Protein AF-A0A1B8CRD3-F1 (afdb_monomer_lite)

Radius of gyration: 33.88 Å; chains: 1; bounding box: 83×102×109 Å

Sequence (322 aa):
MVYKIKKRRRRSSSPESIDPKRRVPPRKRSRLGYNSRKRRSPSPDLTDSPHPRSEHSPAPPSNRSEIAQVSPVIKGEPDSPILEAFPELKIRSPVKSQLSLDSINPFESPDPDSPMPQSESSIKLDSDADLTPFHTPEVLCIGHSTLPFRGLVQLLKLMDVSHIVDVRSRPVSTVSPQFNFAKLTSSRHLMTSNIQYLWLGKSLGGRRENMDGVLRHTEMLVPDLKNYAAYMTTPAFKAGLAELKKLATEQAKKGKRIVLMCEEAVHWRCHRRMIADRLVADKYIVKHMGLRAKECVEHVMWNIARLALDNEVVYDVARLVN

Structure (mmCIF, N/CA/C/O backbone):
data_AF-A0A1B8CRD3-F1
#
_entry.id   AF-A0A1B8CRD3-F1
#
loop_
_atom_site.group_PDB
_atom_site.id
_atom_site.type_symbol
_atom_site.label_atom_id
_atom_site.label_alt_id
_atom_site.label_comp_id
_atom_site.label_asym_id
_atom_site.label_entity_id
_atom_site.label_seq_id
_atom_site.pdbx_PDB_ins_code
_atom_site.Cartn_x
_atom_site.Cartn_y
_atom_site.Cartn_z
_atom_site.occupancy
_atom_site.B_iso_or_equiv
_atom_site.auth_seq_id
_atom_site.auth_comp_id
_atom_site.auth_asym_id
_atom_site.auth_atom_id
_atom_site.pdbx_PDB_model_num
ATOM 1 N N . MET A 1 1 ? 47.787 37.672 49.379 1.00 41.00 1 MET A N 1
ATOM 2 C CA . MET A 1 1 ? 48.735 37.152 48.370 1.00 41.00 1 MET A CA 1
ATOM 3 C C . MET A 1 1 ? 47.922 36.760 47.142 1.00 41.00 1 MET A C 1
ATOM 5 O O . MET A 1 1 ? 47.187 35.787 47.182 1.00 41.00 1 MET A O 1
ATOM 9 N N . VAL A 1 2 ? 47.927 37.616 46.120 1.00 40.00 2 VAL A N 1
ATOM 10 C CA . VAL A 1 2 ? 47.149 37.492 44.877 1.00 40.00 2 VAL A CA 1
ATOM 11 C C . VAL A 1 2 ? 48.152 37.245 43.762 1.00 40.00 2 VAL A C 1
ATOM 13 O O . VAL A 1 2 ? 49.035 38.079 43.596 1.00 40.00 2 VAL A O 1
ATOM 16 N N . TYR A 1 3 ? 48.007 36.179 42.973 1.00 33.97 3 TYR A N 1
ATOM 17 C CA . TYR A 1 3 ? 48.668 36.100 41.670 1.00 33.97 3 TYR A CA 1
ATOM 18 C C . TYR A 1 3 ? 47.760 35.486 40.602 1.00 33.97 3 TYR A C 1
ATOM 20 O O . TYR A 1 3 ? 47.321 34.344 40.676 1.00 33.97 3 TYR A O 1
ATOM 28 N N . LYS A 1 4 ? 47.492 36.326 39.597 1.00 39.12 4 LYS A N 1
ATOM 29 C CA . LYS A 1 4 ? 46.886 36.027 38.299 1.00 39.12 4 LYS A CA 1
ATOM 30 C C . LYS A 1 4 ? 47.813 35.139 37.470 1.00 39.12 4 LYS A C 1
ATOM 32 O O . LYS A 1 4 ? 49.001 35.438 37.379 1.00 39.12 4 LYS A O 1
ATOM 37 N N . ILE A 1 5 ? 47.233 34.231 36.686 1.00 42.62 5 ILE A N 1
ATOM 38 C CA . ILE A 1 5 ? 47.794 33.843 35.385 1.00 42.62 5 ILE A CA 1
ATOM 39 C C . ILE A 1 5 ? 46.862 34.352 34.285 1.00 42.62 5 ILE A C 1
ATOM 41 O O . ILE A 1 5 ? 45.639 34.321 34.381 1.00 42.62 5 ILE A O 1
ATOM 45 N N . LYS A 1 6 ? 47.497 34.936 33.273 1.00 41.72 6 LYS A N 1
ATOM 46 C CA . LYS A 1 6 ? 46.947 35.756 32.196 1.00 41.72 6 LYS A CA 1
ATOM 47 C C . LYS A 1 6 ? 47.433 35.150 30.875 1.00 41.72 6 LYS A C 1
ATOM 49 O O . LYS A 1 6 ? 48.562 34.670 30.834 1.00 41.72 6 LYS A O 1
ATOM 54 N N . LYS A 1 7 ? 46.669 35.415 29.802 1.00 37.59 7 LYS A N 1
ATOM 55 C CA . LYS A 1 7 ? 46.999 35.324 28.353 1.00 37.59 7 LYS A CA 1
ATOM 56 C C . LYS A 1 7 ? 46.706 33.946 27.725 1.00 37.59 7 LYS A C 1
ATOM 58 O O . LYS A 1 7 ? 47.023 32.935 28.316 1.00 37.59 7 LYS A O 1
ATOM 63 N N . ARG A 1 8 ? 46.154 33.831 26.505 1.00 36.06 8 ARG A N 1
ATOM 64 C CA . ARG A 1 8 ? 46.289 34.665 25.280 1.00 36.06 8 ARG A CA 1
ATOM 65 C C . ARG A 1 8 ? 45.257 34.131 24.245 1.00 36.06 8 ARG A C 1
ATOM 67 O O . ARG A 1 8 ? 45.114 32.923 24.166 1.00 36.06 8 ARG A O 1
ATOM 74 N N . ARG A 1 9 ? 44.501 34.916 23.462 1.00 37.94 9 ARG A N 1
ATOM 75 C CA . ARG A 1 9 ? 44.865 35.582 22.180 1.00 37.94 9 ARG A CA 1
ATOM 76 C C . ARG A 1 9 ? 43.638 36.403 21.699 1.00 37.94 9 ARG A C 1
ATOM 78 O O . ARG A 1 9 ? 42.531 35.899 21.767 1.00 37.94 9 ARG A O 1
ATOM 85 N N . ARG A 1 10 ? 43.786 37.727 21.505 1.00 38.34 10 ARG A N 1
ATOM 86 C CA . ARG A 1 10 ? 43.797 38.496 20.220 1.00 38.34 10 ARG A CA 1
ATOM 87 C C . ARG A 1 10 ? 42.475 38.395 19.423 1.00 38.34 10 ARG A C 1
ATOM 89 O O . ARG A 1 10 ? 42.163 37.314 18.956 1.00 38.34 10 ARG A O 1
ATOM 96 N N . ARG A 1 11 ? 41.620 39.443 19.430 1.00 38.12 11 ARG A N 1
ATOM 97 C CA . ARG A 1 11 ? 41.569 40.632 18.512 1.00 38.12 11 ARG A CA 1
ATOM 98 C C . ARG A 1 11 ? 41.446 40.186 17.049 1.00 38.12 11 ARG A C 1
ATOM 100 O O . ARG A 1 11 ? 42.264 39.378 16.643 1.00 38.12 11 ARG A O 1
ATOM 107 N N . SER A 1 12 ? 40.540 40.659 16.199 1.00 36.00 12 SER A N 1
ATOM 108 C CA . SER A 1 12 ? 39.757 41.906 16.018 1.00 36.00 12 SER A CA 1
ATOM 109 C C . SER A 1 12 ? 38.790 41.598 14.836 1.00 36.00 12 SER A C 1
ATOM 111 O O . SER A 1 12 ? 39.015 40.596 14.170 1.00 36.00 12 SER A O 1
ATOM 113 N N . SER A 1 13 ? 37.700 42.277 14.476 1.00 34.34 13 SER A N 1
ATOM 114 C CA . SER A 1 13 ? 37.391 43.706 14.316 1.00 34.34 13 SER A CA 1
ATOM 115 C C . SER A 1 13 ? 35.957 43.798 13.742 1.00 34.34 13 SER A C 1
ATOM 117 O O . SER A 1 13 ? 35.691 43.082 12.785 1.00 34.34 13 SER A O 1
ATOM 119 N N . SER A 1 14 ? 35.106 44.644 14.345 1.00 37.72 14 SER A N 1
ATOM 120 C CA . SER A 1 14 ? 34.217 45.699 13.781 1.00 37.72 14 SER A CA 1
ATOM 121 C C . SER A 1 14 ? 33.437 45.509 12.445 1.00 37.72 14 SER A C 1
ATOM 123 O O . SER A 1 14 ? 33.885 44.764 11.585 1.00 37.72 14 SER A O 1
ATOM 125 N N . PRO A 1 15 ? 32.453 46.377 12.102 1.00 49.34 15 PRO A N 1
ATOM 126 C CA . PRO A 1 15 ? 31.340 46.934 12.892 1.00 49.34 15 PRO A CA 1
ATOM 127 C C . PRO A 1 15 ? 30.006 47.096 12.092 1.00 49.34 15 PRO A C 1
ATOM 129 O O . PRO A 1 15 ? 29.944 46.898 10.886 1.00 49.34 15 PRO A O 1
ATOM 132 N N . GLU A 1 16 ? 28.976 47.535 12.823 1.00 35.53 16 GLU A N 1
ATOM 133 C CA . GLU A 1 16 ? 27.952 48.548 12.480 1.00 35.53 16 GLU A CA 1
ATOM 134 C C . GLU A 1 16 ? 26.882 48.365 11.383 1.00 35.53 16 GLU A C 1
ATOM 136 O O . GLU A 1 16 ? 27.107 48.144 10.198 1.00 35.53 16 GLU A O 1
ATOM 141 N N . SER A 1 17 ? 25.664 48.611 11.867 1.00 39.03 17 SER A N 1
ATOM 142 C CA . SER A 1 17 ? 24.370 48.776 11.220 1.00 39.03 17 SER A CA 1
ATOM 143 C C . SER A 1 17 ? 24.104 50.222 10.786 1.00 39.03 17 SER A C 1
ATOM 145 O O . SER A 1 17 ? 24.262 51.125 11.607 1.00 39.03 17 SER A O 1
ATOM 147 N N . ILE A 1 18 ? 23.549 50.426 9.585 1.00 36.06 18 ILE A N 1
ATOM 148 C CA . ILE A 1 18 ? 22.761 51.617 9.217 1.00 36.06 18 ILE A CA 1
ATOM 149 C C . ILE A 1 18 ? 21.606 51.180 8.287 1.00 36.06 18 ILE A C 1
ATOM 151 O O . ILE A 1 18 ? 21.818 50.442 7.329 1.00 36.06 18 ILE A O 1
ATOM 155 N N . ASP A 1 19 ? 20.396 51.658 8.580 1.00 38.44 19 ASP A N 1
ATOM 156 C CA . ASP A 1 19 ? 19.131 51.572 7.814 1.00 38.44 19 ASP A CA 1
ATOM 157 C C . ASP A 1 19 ? 18.697 53.028 7.464 1.00 38.44 19 ASP A C 1
ATOM 159 O O . ASP A 1 19 ? 19.285 53.947 8.046 1.00 38.44 19 ASP A O 1
ATOM 163 N N . PRO A 1 20 ? 17.636 53.377 6.690 1.00 58.75 20 PRO A N 1
ATOM 164 C CA . PRO A 1 20 ? 16.937 52.793 5.528 1.00 58.75 20 PRO A CA 1
ATOM 165 C C . PRO A 1 20 ? 16.850 53.790 4.325 1.00 58.75 20 PRO A C 1
ATOM 167 O O . PRO A 1 20 ? 17.151 54.974 4.461 1.00 58.75 20 PRO A O 1
ATOM 170 N N . LYS A 1 21 ? 16.298 53.335 3.176 1.00 34.53 21 LYS A N 1
ATOM 171 C CA . LYS A 1 21 ? 15.428 54.049 2.178 1.00 34.53 21 LYS A CA 1
ATOM 172 C C . LYS A 1 21 ? 15.809 53.775 0.710 1.00 34.53 21 LYS A C 1
ATOM 174 O O . LYS A 1 21 ? 16.728 54.386 0.184 1.00 34.53 21 LYS A O 1
ATOM 179 N N . ARG A 1 22 ? 14.965 53.023 -0.011 1.00 34.44 22 ARG A N 1
ATOM 180 C CA . ARG A 1 22 ? 14.114 53.502 -1.134 1.00 34.44 22 ARG A CA 1
ATOM 181 C C . ARG A 1 22 ? 13.519 52.318 -1.904 1.00 34.44 22 ARG A C 1
ATOM 183 O O . ARG A 1 22 ? 14.226 51.491 -2.463 1.00 34.44 22 ARG A O 1
ATOM 190 N N . ARG A 1 23 ? 12.186 52.297 -1.968 1.00 40.31 23 ARG A N 1
ATOM 191 C CA . ARG A 1 23 ? 11.384 51.453 -2.862 1.00 40.31 23 ARG A CA 1
ATOM 192 C C . ARG A 1 23 ? 11.501 51.960 -4.304 1.00 40.31 23 ARG A C 1
ATOM 194 O O . ARG A 1 23 ? 11.351 53.159 -4.530 1.00 40.31 23 ARG A O 1
ATOM 201 N N . VAL A 1 24 ? 11.661 51.047 -5.262 1.00 43.75 24 VAL A N 1
ATOM 202 C CA . VAL A 1 24 ? 11.423 51.268 -6.702 1.00 43.75 24 VAL A CA 1
ATOM 203 C C . VAL A 1 24 ? 10.629 50.060 -7.244 1.00 43.75 24 VAL A C 1
ATOM 205 O O . VAL A 1 24 ? 10.965 48.931 -6.888 1.00 43.75 24 VAL A O 1
ATOM 208 N N . PRO A 1 25 ? 9.551 50.254 -8.033 1.00 51.25 25 PRO A N 1
ATOM 209 C CA . PRO A 1 25 ? 8.637 49.184 -8.452 1.00 51.25 25 PRO A CA 1
ATOM 210 C C . PRO A 1 25 ? 9.073 48.471 -9.752 1.00 51.25 25 PRO A C 1
ATOM 212 O O . PRO A 1 25 ? 9.862 49.024 -10.523 1.00 51.25 25 PRO A O 1
ATOM 215 N N . PRO A 1 26 ? 8.520 47.277 -10.059 1.00 45.28 26 PRO A N 1
ATOM 216 C CA . PRO A 1 26 ? 8.804 46.569 -11.303 1.00 45.28 26 PRO A CA 1
ATOM 217 C C . PRO A 1 26 ? 8.088 47.210 -12.505 1.00 45.28 26 PRO A C 1
ATOM 219 O O . PRO A 1 26 ? 6.902 47.548 -12.457 1.00 45.28 26 PRO A O 1
ATOM 222 N N . ARG A 1 27 ? 8.820 47.354 -13.616 1.00 39.97 27 ARG A N 1
ATOM 223 C CA . ARG A 1 27 ? 8.307 47.839 -14.905 1.00 39.97 27 ARG A CA 1
ATOM 224 C C . ARG A 1 27 ? 7.354 46.820 -15.541 1.00 39.97 27 ARG A C 1
ATOM 226 O O . ARG A 1 27 ? 7.744 45.701 -15.857 1.00 39.97 27 ARG A O 1
ATOM 233 N N . LYS A 1 28 ? 6.128 47.273 -15.82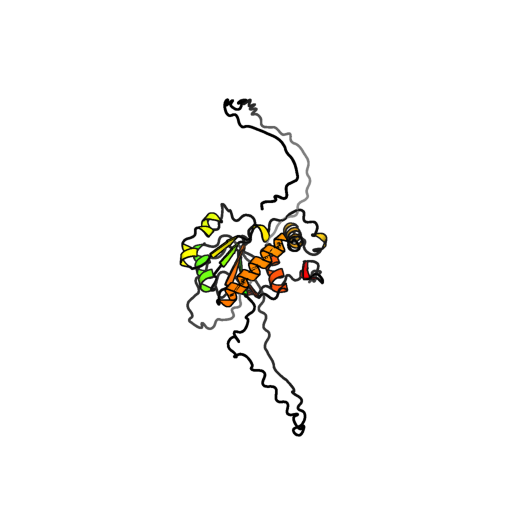4 1.00 35.72 28 LYS A N 1
ATOM 234 C CA . LYS A 1 28 ? 5.223 46.698 -16.829 1.00 35.72 28 LYS A CA 1
ATOM 235 C C . LYS A 1 28 ? 5.845 46.845 -18.224 1.00 35.72 28 LYS A C 1
ATOM 237 O O . LYS A 1 28 ? 6.265 47.944 -18.584 1.00 35.72 28 LYS A O 1
ATOM 242 N N . ARG A 1 29 ? 5.792 45.796 -19.048 1.00 36.16 29 ARG A N 1
ATOM 243 C CA . ARG A 1 29 ? 5.705 45.948 -20.508 1.00 36.16 29 ARG A CA 1
ATOM 244 C C . ARG A 1 29 ? 4.540 45.133 -21.051 1.00 36.16 29 ARG A C 1
ATOM 246 O O . ARG A 1 29 ? 4.283 44.007 -20.644 1.00 36.16 29 ARG A O 1
ATOM 253 N N . SER A 1 30 ? 3.796 45.821 -21.897 1.00 33.69 30 SER A N 1
ATOM 254 C CA . SER A 1 30 ? 2.485 45.525 -22.439 1.00 33.69 30 SER A CA 1
ATOM 255 C C . SER A 1 30 ? 2.546 44.717 -23.734 1.00 33.69 30 SER A C 1
ATOM 257 O O . SER A 1 30 ? 3.465 44.869 -24.530 1.00 33.69 30 SER A O 1
ATOM 259 N N . ARG A 1 31 ? 1.483 43.927 -23.913 1.00 35.41 31 ARG A N 1
ATOM 260 C CA . ARG A 1 31 ? 0.833 43.445 -25.144 1.00 35.41 31 ARG A CA 1
ATOM 261 C C . ARG A 1 31 ? 1.361 43.992 -26.483 1.00 35.41 31 ARG A C 1
ATOM 263 O O . ARG A 1 31 ? 1.275 45.190 -26.726 1.00 35.41 31 ARG A O 1
ATOM 270 N N . LEU A 1 32 ? 1.625 43.074 -27.414 1.00 34.34 32 LEU A N 1
ATOM 271 C CA . LEU A 1 32 ? 1.121 43.179 -28.784 1.00 34.34 32 LEU A CA 1
ATOM 272 C C . LEU A 1 32 ? 0.503 41.836 -29.181 1.00 34.34 32 LEU A C 1
ATOM 274 O O . LEU A 1 32 ? 1.139 40.793 -29.072 1.00 34.34 32 LEU A O 1
ATOM 278 N N . GLY A 1 33 ? -0.765 41.883 -29.581 1.00 30.00 33 GLY A N 1
ATOM 279 C CA . GLY A 1 33 ? -1.438 40.777 -30.241 1.00 30.00 33 GLY A CA 1
ATOM 280 C C . GLY A 1 33 ? -1.238 40.861 -31.748 1.00 30.00 33 GLY A C 1
ATOM 281 O O . GLY A 1 33 ? -1.070 41.950 -32.290 1.00 30.00 33 GLY A O 1
ATOM 282 N N . TYR A 1 34 ? -1.334 39.716 -32.410 1.00 33.69 34 TYR A N 1
ATOM 283 C CA . TYR A 1 34 ? -1.718 39.645 -33.811 1.00 33.69 34 TYR A CA 1
ATOM 284 C C . TYR A 1 34 ? -2.739 38.520 -33.970 1.00 33.69 34 TYR A C 1
ATOM 286 O O . TYR A 1 34 ? -2.447 37.345 -33.772 1.00 33.69 34 TYR A O 1
ATOM 294 N N . ASN A 1 35 ? -3.967 38.936 -34.271 1.00 32.91 35 ASN A N 1
ATOM 295 C CA . ASN A 1 35 ? -5.026 38.104 -34.820 1.00 32.91 35 ASN A CA 1
ATOM 296 C C . ASN A 1 35 ? -4.774 37.952 -36.324 1.00 32.91 35 ASN A C 1
ATOM 298 O O . ASN A 1 35 ? -4.674 38.962 -37.020 1.00 32.91 35 ASN A O 1
ATOM 302 N N . SER A 1 36 ? -4.830 36.732 -36.850 1.00 35.97 36 SER A N 1
ATOM 303 C CA . SER A 1 36 ? -5.196 36.503 -38.249 1.00 35.97 36 SER A CA 1
ATOM 304 C C . SER A 1 36 ? -6.163 35.320 -38.348 1.00 35.97 36 SER A C 1
ATOM 306 O O . SER A 1 36 ? -5.846 34.163 -38.097 1.00 35.97 36 SER A O 1
ATOM 308 N N . ARG A 1 37 ? -7.414 35.662 -38.671 1.00 34.50 37 ARG A N 1
ATOM 309 C CA . ARG A 1 37 ? -8.453 34.761 -39.188 1.00 34.50 37 ARG A CA 1
ATOM 310 C C . ARG A 1 37 ? -8.269 34.585 -40.702 1.00 34.50 37 ARG A C 1
ATOM 312 O O . ARG A 1 37 ? -7.783 35.515 -41.339 1.00 34.50 37 ARG A O 1
ATOM 319 N N . LYS A 1 38 ? -8.908 33.522 -41.232 1.00 33.12 38 LYS A N 1
ATOM 320 C CA . LYS A 1 38 ? -9.232 33.169 -42.646 1.00 33.12 38 LYS A CA 1
ATOM 321 C C . LYS A 1 38 ? -8.250 32.140 -43.243 1.00 33.12 38 LYS A C 1
ATOM 323 O O . LYS A 1 38 ? -7.064 32.268 -43.018 1.00 33.12 38 LYS A O 1
ATOM 328 N N . ARG A 1 39 ? -8.651 31.114 -44.009 1.00 31.73 39 ARG A N 1
ATOM 329 C CA . ARG A 1 39 ? -9.905 30.813 -44.733 1.00 31.73 39 ARG A CA 1
ATOM 330 C C . ARG A 1 39 ? -9.939 29.324 -45.154 1.00 31.73 39 ARG A C 1
ATOM 332 O O . ARG A 1 39 ? -8.915 28.658 -45.154 1.00 31.73 39 ARG A O 1
ATOM 339 N N . ARG A 1 40 ? -11.141 28.859 -45.510 1.00 31.69 40 ARG A N 1
ATOM 340 C CA . ARG A 1 40 ? -11.530 27.552 -46.076 1.00 31.69 40 ARG A CA 1
ATOM 341 C C . ARG A 1 40 ? -11.160 27.388 -47.572 1.00 31.69 40 ARG A C 1
ATOM 343 O O . ARG A 1 40 ? -11.337 28.367 -48.291 1.00 31.69 40 ARG A O 1
ATOM 350 N N . SER A 1 41 ? -10.853 26.131 -47.958 1.00 35.47 41 SER A N 1
ATOM 351 C CA . SER A 1 41 ? -11.120 25.393 -49.237 1.00 35.47 41 SER A CA 1
ATOM 352 C C . SER A 1 41 ? -10.477 25.897 -50.553 1.00 35.47 41 SER A C 1
ATOM 354 O O . SER A 1 41 ? -10.211 27.093 -50.619 1.00 35.47 41 SER A O 1
ATOM 356 N N . PRO A 1 42 ? -10.284 25.070 -51.626 1.00 44.69 42 PRO A N 1
ATOM 357 C CA . PRO A 1 42 ? -10.956 23.792 -51.962 1.00 44.69 42 PRO A CA 1
ATOM 358 C C . PRO A 1 42 ? -10.070 22.633 -52.509 1.00 44.69 42 PRO A C 1
ATOM 360 O O . PRO A 1 42 ? -8.876 22.787 -52.740 1.00 44.69 42 PRO A O 1
ATOM 363 N N . SER A 1 43 ? -10.708 21.470 -52.710 1.00 35.94 43 SER A N 1
ATOM 364 C CA . SER A 1 43 ? -10.225 20.267 -53.419 1.00 35.94 43 SER A CA 1
ATOM 365 C C . SER A 1 43 ? -9.946 20.501 -54.915 1.00 35.94 43 SER A C 1
ATOM 367 O O . SER A 1 43 ? -10.459 21.465 -55.488 1.00 35.94 43 SER A O 1
ATOM 369 N N . PRO A 1 44 ? -9.275 19.540 -55.576 1.00 44.00 44 PRO A N 1
ATOM 370 C CA . PRO A 1 44 ? -9.854 18.969 -56.788 1.00 44.00 44 PRO A CA 1
ATOM 371 C C . PRO A 1 44 ? -9.878 17.434 -56.790 1.00 44.00 44 PRO A C 1
ATOM 373 O O . PRO A 1 44 ? -9.260 16.757 -55.972 1.00 44.00 44 PRO A O 1
ATOM 376 N N . ASP A 1 45 ? -10.696 16.967 -57.715 1.00 31.81 45 ASP A N 1
ATOM 377 C CA . ASP A 1 45 ? -11.312 15.662 -57.899 1.00 31.81 45 ASP A CA 1
ATOM 378 C C . ASP A 1 45 ? -10.533 14.811 -58.931 1.00 31.81 45 ASP A C 1
ATOM 380 O O . ASP A 1 45 ? -9.693 15.355 -59.652 1.00 31.81 45 ASP A O 1
ATOM 384 N N . LEU A 1 46 ? -10.931 13.535 -59.053 1.00 32.91 46 LEU A N 1
ATOM 385 C CA . LEU A 1 46 ? -10.817 12.612 -60.208 1.00 32.91 46 LEU A CA 1
ATOM 386 C C . LEU A 1 46 ? -9.877 11.380 -60.135 1.00 32.91 46 LEU A C 1
ATOM 388 O O . LEU A 1 46 ? -8.661 11.480 -60.268 1.00 32.91 46 LEU A O 1
ATOM 392 N N . THR A 1 47 ? -10.559 10.215 -60.130 1.00 33.16 47 THR A N 1
ATOM 393 C CA . THR A 1 47 ? -10.281 8.919 -60.817 1.00 33.16 47 THR A CA 1
ATOM 394 C C . THR A 1 47 ? -9.084 8.091 -60.311 1.00 33.16 47 THR A C 1
ATOM 396 O O . THR A 1 47 ? -8.010 8.625 -60.106 1.00 33.16 47 THR A O 1
ATOM 399 N N . ASP A 1 48 ? -9.142 6.779 -60.060 1.00 30.80 48 ASP A N 1
ATOM 400 C CA . ASP A 1 48 ? -9.910 5.707 -60.700 1.00 30.80 48 ASP A CA 1
ATOM 401 C C . ASP A 1 48 ? -9.961 4.462 -59.773 1.00 30.80 48 ASP A C 1
ATOM 403 O O . ASP A 1 48 ? -9.023 4.203 -59.015 1.00 30.80 48 ASP A O 1
ATOM 407 N N . SER A 1 49 ? -11.053 3.695 -59.813 1.00 37.12 49 SER A N 1
ATOM 408 C CA . SER A 1 49 ? -11.199 2.379 -59.150 1.00 37.12 49 SER A CA 1
ATOM 409 C C . SER A 1 49 ? -10.999 1.261 -60.179 1.00 37.12 49 SER A C 1
ATOM 411 O O . SER A 1 49 ? -11.280 1.473 -61.354 1.00 37.12 49 SER A O 1
ATOM 413 N N . PRO A 1 50 ? -10.619 0.036 -59.764 1.00 42.41 50 PRO A N 1
ATOM 414 C CA . PRO A 1 50 ? -11.668 -0.989 -59.711 1.00 42.41 50 PRO A CA 1
ATOM 415 C C . PRO A 1 50 ? -11.502 -2.028 -58.583 1.00 42.41 50 PRO A C 1
ATOM 417 O O . PRO A 1 50 ? -10.459 -2.654 -58.410 1.00 42.41 50 PRO A O 1
ATOM 420 N N . HIS A 1 51 ? -12.600 -2.280 -57.869 1.00 34.28 51 HIS A N 1
ATOM 421 C CA . HIS A 1 51 ? -12.865 -3.544 -57.171 1.00 34.28 51 HIS A CA 1
ATOM 422 C C . HIS A 1 51 ? -13.381 -4.605 -58.159 1.00 34.28 51 HIS A C 1
ATOM 424 O O . HIS A 1 51 ? -13.985 -4.251 -59.173 1.00 34.28 51 HIS A O 1
ATOM 430 N N . PRO A 1 52 ? -13.369 -5.887 -57.754 1.00 41.59 52 PRO A N 1
ATOM 431 C CA . PRO A 1 52 ? -14.556 -6.714 -57.916 1.00 41.59 52 PRO A CA 1
ATOM 432 C C . PRO A 1 52 ? -15.152 -7.157 -56.571 1.00 41.59 52 PRO A C 1
ATOM 434 O O . PRO A 1 52 ? -14.457 -7.421 -55.590 1.00 41.59 52 PRO A O 1
ATOM 437 N N . ARG A 1 53 ? -16.488 -7.186 -56.573 1.00 31.61 53 ARG A N 1
ATOM 438 C CA . ARG A 1 53 ? -17.421 -7.569 -55.504 1.00 31.61 53 ARG A CA 1
ATOM 439 C C . ARG A 1 53 ? -17.463 -9.088 -55.300 1.00 31.61 53 ARG A C 1
ATOM 441 O O . ARG A 1 53 ? -17.278 -9.838 -56.252 1.00 31.61 53 ARG A O 1
ATOM 448 N N . SER A 1 54 ? -17.886 -9.524 -54.114 1.00 34.94 54 SER A N 1
ATOM 449 C CA . SER A 1 54 ? -18.774 -10.689 -53.992 1.00 34.94 54 SER A CA 1
ATOM 450 C C . SER A 1 54 ? -19.775 -10.482 -52.849 1.00 34.94 54 SER A C 1
ATOM 452 O O . SER A 1 54 ? -19.513 -9.745 -51.897 1.00 34.94 54 SER A O 1
ATOM 454 N N . GLU A 1 55 ? -20.967 -11.031 -53.055 1.00 32.69 55 GLU A N 1
ATOM 455 C CA . GLU A 1 55 ? -22.253 -10.636 -52.486 1.00 32.69 55 GLU A CA 1
ATOM 456 C C . GLU A 1 55 ? -22.665 -11.433 -51.231 1.00 32.69 55 GLU A C 1
ATOM 458 O O . GLU A 1 55 ? -22.117 -12.479 -50.896 1.00 32.69 55 GLU A O 1
ATOM 463 N N . HIS A 1 56 ? -23.667 -10.881 -50.546 1.00 32.50 56 HIS A N 1
ATOM 464 C CA . HIS A 1 56 ? -24.387 -11.355 -49.362 1.00 32.50 56 HIS A CA 1
ATOM 465 C C . HIS A 1 56 ? -25.030 -12.754 -49.448 1.00 32.50 56 HIS A C 1
ATOM 467 O O . HIS A 1 56 ? -25.601 -13.104 -50.477 1.00 32.50 56 HIS A O 1
ATOM 473 N N . SER A 1 57 ? -25.180 -13.424 -48.289 1.00 31.73 57 SER A N 1
ATOM 474 C CA . SER A 1 57 ? -26.510 -13.716 -47.689 1.00 31.73 57 SER A CA 1
ATOM 475 C C . SER A 1 57 ? -26.450 -14.365 -46.281 1.00 31.73 57 SER A C 1
ATOM 477 O O . SER A 1 57 ? -25.395 -14.875 -45.906 1.00 31.73 57 SER A O 1
ATOM 479 N N . PRO A 1 58 ? -27.540 -14.294 -45.473 1.00 42.28 58 PRO A N 1
ATOM 480 C CA . PRO A 1 58 ? -27.538 -14.480 -44.013 1.00 42.28 58 PRO A CA 1
ATOM 481 C C . PRO A 1 58 ? -28.044 -15.856 -43.500 1.00 42.28 58 PRO A C 1
ATOM 483 O O . PRO A 1 58 ? -28.450 -16.723 -44.264 1.00 42.28 58 PRO A O 1
ATOM 486 N N . ALA A 1 59 ? -27.976 -16.011 -42.168 1.00 36.41 59 ALA A N 1
ATOM 487 C CA . ALA A 1 59 ? -28.088 -17.213 -41.320 1.00 36.41 59 ALA A CA 1
ATOM 488 C C . ALA A 1 59 ? -29.414 -18.016 -41.330 1.00 36.41 59 ALA A C 1
ATOM 490 O O . ALA A 1 59 ? -30.455 -17.478 -41.702 1.00 36.41 59 ALA A O 1
ATOM 491 N N . PRO A 1 60 ? -29.420 -19.222 -40.712 1.00 35.03 60 PRO A N 1
ATOM 492 C CA . PRO A 1 60 ? -30.597 -19.782 -40.051 1.00 35.03 60 PRO A CA 1
ATOM 493 C C . PRO A 1 60 ? -30.441 -19.911 -38.507 1.00 35.03 60 PRO A C 1
ATOM 495 O O . PRO A 1 60 ? -29.323 -20.056 -38.006 1.00 35.03 60 PRO A O 1
ATOM 498 N N . PRO A 1 61 ? -31.552 -19.880 -37.736 1.00 45.69 61 PRO A N 1
ATOM 499 C CA . PRO A 1 61 ? -31.588 -20.047 -36.277 1.00 45.69 61 PRO A CA 1
ATOM 500 C C . PRO A 1 61 ? -31.999 -21.472 -35.837 1.00 45.69 61 PRO A C 1
ATOM 502 O O . PRO A 1 61 ? -32.567 -22.216 -36.631 1.00 45.69 61 PRO A O 1
ATOM 505 N N . SER A 1 62 ? -31.770 -21.803 -34.553 1.00 30.92 62 SER A N 1
ATOM 506 C CA . SER A 1 62 ? -32.358 -22.877 -33.694 1.00 30.92 62 SER A CA 1
ATOM 507 C C . SER A 1 62 ? -31.239 -23.515 -32.837 1.00 30.92 62 SER A C 1
ATOM 509 O O . SER A 1 62 ? -30.121 -23.639 -33.310 1.00 30.92 62 SER A O 1
ATOM 511 N N . ASN A 1 63 ? -31.372 -23.866 -31.552 1.00 31.94 63 ASN A N 1
ATOM 512 C CA . ASN A 1 63 ? -32.527 -24.311 -30.778 1.00 31.94 63 ASN A CA 1
ATOM 513 C C . ASN A 1 63 ? -32.383 -23.990 -29.268 1.00 31.94 63 ASN A C 1
ATOM 515 O O . ASN A 1 63 ? -31.284 -23.813 -28.747 1.00 31.94 63 ASN A O 1
ATOM 519 N N . ARG A 1 64 ? -33.536 -23.929 -28.587 1.00 29.72 64 ARG A N 1
ATOM 520 C CA . ARG A 1 64 ? -33.744 -23.836 -27.127 1.00 29.72 64 ARG A CA 1
ATOM 521 C C . ARG A 1 64 ? -33.648 -25.216 -26.436 1.00 29.72 64 ARG A C 1
ATOM 523 O O . ARG A 1 64 ? -33.683 -26.235 -27.116 1.00 29.72 64 ARG A O 1
ATOM 530 N N . SER A 1 65 ? -33.693 -25.164 -25.090 1.00 30.20 65 SER A N 1
ATOM 531 C CA . SER A 1 65 ? -33.868 -26.218 -24.052 1.00 30.20 65 SER A CA 1
ATOM 532 C C . SER A 1 65 ? -32.654 -27.129 -23.823 1.00 30.20 65 SER A C 1
ATOM 534 O O . SER A 1 65 ? -32.079 -27.621 -24.772 1.00 30.20 65 SER A O 1
ATOM 536 N N . GLU A 1 66 ? -32.161 -27.328 -22.596 1.00 35.78 66 GLU A N 1
ATOM 537 C CA . GLU A 1 66 ? -32.907 -27.877 -21.457 1.00 35.78 66 GLU A CA 1
ATOM 538 C C . GLU A 1 66 ? -32.602 -27.252 -20.085 1.00 35.78 66 GLU A C 1
ATOM 540 O O . GLU A 1 66 ? -31.535 -26.722 -19.786 1.00 35.78 66 GLU A O 1
ATOM 545 N N . ILE A 1 67 ? -33.640 -27.338 -19.260 1.00 33.84 67 ILE A N 1
ATOM 546 C CA . ILE A 1 67 ? -33.788 -26.922 -17.872 1.00 33.84 67 ILE A CA 1
ATOM 547 C C . ILE A 1 67 ? -33.203 -28.011 -16.964 1.00 33.84 67 ILE A C 1
ATOM 549 O O . ILE A 1 67 ? -33.564 -29.172 -17.112 1.00 33.84 67 ILE A O 1
ATOM 553 N N . ALA A 1 68 ? -32.425 -27.634 -15.947 1.00 28.80 68 ALA A N 1
ATOM 554 C CA . ALA A 1 68 ? -32.232 -28.466 -14.757 1.00 28.80 68 ALA A CA 1
ATOM 555 C C . ALA A 1 68 ? -32.376 -27.616 -13.483 1.00 28.80 68 ALA A C 1
ATOM 557 O O . ALA A 1 68 ? -31.481 -26.899 -13.052 1.00 28.80 68 ALA A O 1
ATOM 558 N N . GLN A 1 69 ? -33.616 -27.661 -13.010 1.00 29.92 69 GLN A N 1
ATOM 559 C CA . GLN A 1 69 ? -34.193 -27.528 -11.675 1.00 29.92 69 GLN A CA 1
ATOM 560 C C . GLN A 1 69 ? -33.386 -26.985 -10.475 1.00 29.92 69 GLN A C 1
ATOM 562 O O . GLN A 1 69 ? -32.274 -27.378 -10.144 1.00 29.92 69 GLN A O 1
ATOM 567 N N . VAL A 1 70 ? -34.118 -26.117 -9.774 1.00 29.50 70 VAL A N 1
ATOM 568 C CA . VAL A 1 70 ? -33.946 -25.497 -8.456 1.00 29.50 70 VAL A CA 1
ATOM 569 C C . VAL A 1 70 ? -34.021 -26.518 -7.313 1.00 29.50 70 VAL A C 1
ATOM 571 O O . VAL A 1 70 ? -34.885 -27.391 -7.364 1.00 29.50 70 VAL A O 1
ATOM 574 N N . SER A 1 71 ? -33.233 -26.320 -6.239 1.00 27.42 71 SER A N 1
ATOM 575 C CA . SER A 1 71 ? -33.670 -26.227 -4.813 1.00 27.42 71 SER A CA 1
ATOM 576 C C . SER A 1 71 ? -32.497 -26.395 -3.817 1.00 27.42 71 SER A C 1
ATOM 578 O O . SER A 1 71 ? -31.511 -27.027 -4.185 1.00 27.42 71 SER A O 1
ATOM 580 N N . PRO A 1 72 ? -32.588 -25.964 -2.535 1.00 38.91 72 PRO A N 1
ATOM 581 C CA . PRO A 1 72 ? -33.472 -24.970 -1.927 1.00 38.91 72 PRO A CA 1
ATOM 582 C C . PRO A 1 72 ? -32.722 -23.848 -1.169 1.00 38.91 72 PRO A C 1
ATOM 584 O O . PRO A 1 72 ? -31.542 -23.917 -0.833 1.00 38.91 72 PRO A O 1
ATOM 587 N N . VAL A 1 73 ? -33.492 -22.802 -0.880 1.00 31.19 73 VAL A N 1
ATOM 588 C CA . VAL A 1 73 ? -33.179 -21.639 -0.044 1.00 31.19 73 VAL A CA 1
ATOM 589 C C . VAL A 1 73 ? -32.908 -22.057 1.406 1.00 31.19 73 VAL A C 1
ATOM 591 O O . VAL A 1 73 ? -33.787 -22.619 2.054 1.00 31.19 73 VAL A O 1
ATOM 594 N N . ILE A 1 74 ? -31.747 -21.680 1.949 1.00 31.16 74 ILE A N 1
ATOM 595 C CA . ILE A 1 74 ? -31.547 -21.534 3.398 1.00 31.16 74 ILE A CA 1
ATOM 596 C C . ILE A 1 74 ? -31.657 -20.038 3.710 1.00 31.16 74 ILE A C 1
ATOM 598 O O . ILE A 1 74 ? -30.882 -19.224 3.211 1.00 31.16 74 ILE A O 1
ATOM 602 N N . LYS A 1 75 ? -32.678 -19.672 4.489 1.00 31.86 75 LYS A N 1
ATOM 603 C CA . LYS A 1 75 ? -32.913 -18.311 4.980 1.00 31.86 75 LYS A CA 1
ATOM 604 C C . LYS A 1 75 ? -31.925 -17.963 6.100 1.00 31.86 75 LYS A C 1
ATOM 606 O O . LYS A 1 75 ? -31.854 -18.692 7.080 1.00 31.86 75 LYS A O 1
ATOM 611 N N . GLY A 1 76 ? -31.337 -16.769 6.001 1.00 32.59 76 GLY A N 1
ATOM 612 C CA . GLY A 1 76 ? -31.233 -15.837 7.128 1.00 32.59 76 GLY A CA 1
ATOM 613 C C . GLY A 1 76 ? -29.862 -15.663 7.784 1.00 32.59 76 GLY A C 1
ATOM 614 O O . GLY A 1 76 ? -29.592 -16.277 8.803 1.00 32.59 76 GLY A O 1
ATOM 615 N N . GLU A 1 77 ? -29.085 -14.697 7.297 1.00 37.66 77 GLU A N 1
ATOM 616 C CA . GLU A 1 77 ? -28.260 -13.816 8.140 1.00 37.66 77 GLU A CA 1
ATOM 617 C C . GLU A 1 77 ? -28.293 -12.404 7.531 1.00 37.66 77 GLU A C 1
ATOM 619 O O . GLU A 1 77 ? -28.438 -12.291 6.313 1.00 37.66 77 GLU A O 1
ATOM 624 N N . PRO A 1 78 ? -28.219 -11.323 8.332 1.00 43.59 78 PRO A N 1
ATOM 625 C CA . PRO A 1 78 ? -28.481 -9.973 7.848 1.00 43.59 78 PRO A CA 1
ATOM 626 C C . PRO A 1 78 ? -27.457 -9.571 6.784 1.00 43.59 78 PRO A C 1
ATOM 628 O O . PRO A 1 78 ? -26.245 -9.588 7.020 1.00 43.59 78 PRO A O 1
ATOM 631 N N . ASP A 1 79 ? -27.969 -9.213 5.606 1.00 48.03 79 ASP A N 1
ATOM 632 C CA . ASP A 1 79 ? -27.172 -8.777 4.469 1.00 48.03 79 ASP A CA 1
ATOM 633 C C . ASP A 1 79 ? -26.270 -7.614 4.884 1.00 48.03 79 ASP A C 1
ATOM 635 O O . ASP A 1 79 ? -26.716 -6.544 5.306 1.00 48.03 79 ASP A O 1
ATOM 639 N N . SER A 1 80 ? -24.960 -7.838 4.775 1.00 48.00 80 SER A N 1
ATOM 640 C CA . SER A 1 80 ? -23.989 -6.754 4.871 1.00 48.00 80 SER A CA 1
ATOM 641 C C . SER A 1 80 ? -24.345 -5.685 3.830 1.00 48.00 80 SER A C 1
ATOM 643 O O . SER A 1 80 ? -24.699 -6.049 2.706 1.00 48.00 80 SER A O 1
ATOM 645 N N . PRO A 1 81 ? -24.238 -4.385 4.160 1.00 53.75 81 PRO A N 1
ATOM 646 C CA . PRO A 1 81 ? -24.584 -3.313 3.236 1.00 53.75 81 PRO A CA 1
ATOM 647 C C . PRO A 1 81 ? -23.797 -3.481 1.933 1.00 53.75 81 PRO A C 1
ATOM 649 O O . PRO A 1 81 ? -22.567 -3.539 1.941 1.00 53.75 81 PRO A O 1
ATOM 652 N N . ILE A 1 82 ? -24.523 -3.601 0.823 1.00 56.69 82 ILE A N 1
ATOM 653 C CA . ILE A 1 82 ? -23.951 -3.729 -0.515 1.00 56.69 82 ILE A CA 1
ATOM 654 C C . ILE A 1 82 ? -23.585 -2.325 -0.993 1.00 56.69 82 ILE A C 1
ATOM 656 O O . ILE A 1 82 ? -24.443 -1.444 -1.045 1.00 56.69 82 ILE A O 1
ATOM 660 N N . LEU A 1 83 ? -22.321 -2.103 -1.358 1.00 64.25 83 LEU A N 1
ATOM 661 C CA . LEU A 1 83 ? -21.970 -0.926 -2.150 1.00 64.25 83 LEU A CA 1
ATOM 662 C C . LEU A 1 83 ? -22.512 -1.120 -3.563 1.00 64.25 83 LEU A C 1
ATOM 664 O O . LEU A 1 83 ? -22.157 -2.099 -4.217 1.00 64.25 83 LEU A O 1
ATOM 668 N N . GLU A 1 84 ? -23.363 -0.203 -4.031 1.00 55.62 84 GLU A N 1
ATOM 669 C CA . GLU A 1 84 ? -23.820 -0.201 -5.423 1.00 55.62 84 GLU A CA 1
ATOM 670 C C . GLU A 1 84 ? -22.597 -0.207 -6.359 1.00 55.62 84 GLU A C 1
ATOM 672 O O . GLU A 1 84 ? -21.701 0.637 -6.260 1.00 55.62 84 GLU A O 1
ATOM 677 N N . ALA A 1 85 ? -22.518 -1.250 -7.188 1.00 51.50 85 ALA A N 1
ATOM 678 C CA . ALA A 1 85 ? -21.326 -1.640 -7.927 1.00 51.50 85 ALA A CA 1
ATOM 679 C C . ALA A 1 85 ? -21.052 -0.759 -9.153 1.00 51.50 85 ALA A C 1
ATOM 681 O O . ALA A 1 85 ? -21.954 -0.158 -9.730 1.00 51.50 85 ALA A O 1
ATOM 682 N N . PHE A 1 86 ? -19.785 -0.755 -9.580 1.00 45.97 86 PHE A N 1
ATOM 683 C CA . PHE A 1 86 ? -19.295 -0.149 -10.820 1.00 45.97 86 PHE A CA 1
ATOM 684 C C . PHE A 1 86 ? -20.163 -0.562 -12.026 1.00 45.97 86 PHE A C 1
ATOM 686 O O . PHE A 1 86 ? -20.111 -1.732 -12.413 1.00 45.97 86 PHE A O 1
ATOM 693 N N . PRO A 1 87 ? -20.918 0.351 -12.664 1.00 43.59 87 PRO A N 1
ATOM 694 C CA . PRO A 1 87 ? -21.872 -0.036 -13.706 1.00 43.59 87 PRO A CA 1
ATOM 695 C C . PRO A 1 87 ? -21.224 -0.593 -14.991 1.00 43.59 87 PRO A C 1
ATOM 697 O O . PRO A 1 87 ? -21.923 -1.184 -15.807 1.00 43.59 87 PRO A O 1
ATOM 700 N N . GLU A 1 88 ? -19.900 -0.470 -15.177 1.00 39.03 88 GLU A N 1
ATOM 701 C CA . GLU A 1 88 ? -19.251 -0.739 -16.475 1.00 39.03 88 GLU A CA 1
ATOM 702 C C . GLU A 1 88 ? -18.185 -1.851 -16.507 1.00 39.03 88 GLU A C 1
ATOM 704 O O . GLU A 1 88 ? -17.574 -2.088 -17.549 1.00 39.03 88 GLU A O 1
ATOM 709 N N . LEU A 1 89 ? -17.951 -2.594 -15.421 1.00 39.59 89 LEU A N 1
ATOM 710 C CA . LEU A 1 89 ? -16.926 -3.651 -15.417 1.00 39.59 89 LEU A CA 1
ATOM 711 C C . LEU A 1 89 ? -17.546 -5.055 -15.472 1.00 39.59 89 LEU A C 1
ATOM 713 O O . LEU A 1 89 ? -17.834 -5.672 -14.450 1.00 39.59 89 LEU A O 1
ATOM 717 N N . LYS A 1 90 ? -17.691 -5.600 -16.689 1.00 29.14 90 LYS A N 1
ATOM 718 C CA . LYS A 1 90 ? -18.014 -7.020 -16.944 1.00 29.14 90 LYS A CA 1
ATOM 719 C C . LYS A 1 90 ? -16.812 -7.924 -16.624 1.00 29.14 90 LYS A C 1
ATOM 721 O O . LYS A 1 90 ? -16.180 -8.457 -17.531 1.00 29.14 90 LYS A O 1
ATOM 726 N N . ILE A 1 91 ? -16.469 -8.093 -15.349 1.00 40.88 91 ILE A N 1
ATOM 727 C CA . ILE A 1 91 ? -15.367 -8.975 -14.931 1.00 40.88 91 ILE A CA 1
ATOM 728 C C . ILE A 1 91 ? -15.953 -10.180 -14.188 1.00 40.88 91 ILE A C 1
ATOM 730 O O . ILE A 1 91 ? -16.466 -10.044 -13.082 1.00 40.88 91 ILE A O 1
ATOM 734 N N . ARG A 1 92 ? -15.871 -11.371 -14.797 1.00 29.23 92 ARG A N 1
ATOM 735 C CA . ARG A 1 92 ? -16.078 -12.652 -14.103 1.00 29.23 92 ARG A CA 1
ATOM 736 C C . ARG A 1 92 ? -14.729 -13.122 -13.558 1.00 29.23 92 ARG A C 1
ATOM 738 O O . ARG A 1 92 ? -13.783 -13.256 -14.325 1.00 29.23 92 ARG A O 1
ATOM 745 N N . SER A 1 93 ? -14.656 -13.370 -12.254 1.00 34.56 93 SER A N 1
ATOM 746 C CA . SER A 1 93 ? -13.520 -14.039 -11.613 1.00 34.56 93 SER A CA 1
ATOM 747 C C . SER A 1 93 ? -13.820 -15.536 -11.507 1.00 34.56 93 SER A C 1
ATOM 749 O O . SER A 1 93 ? -14.855 -15.878 -10.928 1.00 34.56 93 SER A O 1
ATOM 751 N N . PRO A 1 94 ? -12.981 -16.441 -12.038 1.00 37.38 94 PRO A N 1
ATOM 752 C CA . PRO A 1 94 ? -13.013 -17.833 -11.642 1.00 37.38 94 PRO A CA 1
ATOM 753 C C . PRO A 1 94 ? -11.920 -18.117 -10.605 1.00 37.38 94 PRO A C 1
ATOM 755 O O . PRO A 1 94 ? -10.816 -17.586 -10.689 1.00 37.38 94 PRO A O 1
ATOM 758 N N . VAL A 1 95 ? -12.265 -19.008 -9.676 1.00 32.31 95 VAL A N 1
ATOM 759 C CA . VAL A 1 95 ? -11.449 -20.061 -9.038 1.00 32.31 95 VAL A CA 1
ATOM 760 C C . VAL A 1 95 ? -11.774 -20.137 -7.542 1.00 32.31 95 VAL A C 1
ATOM 762 O O . VAL A 1 95 ? -11.421 -19.268 -6.750 1.00 32.31 95 VAL A O 1
ATOM 765 N N . LYS A 1 96 ? -12.460 -21.225 -7.171 1.00 27.95 96 LYS A N 1
ATOM 766 C CA . LYS A 1 96 ? -12.465 -21.793 -5.819 1.00 27.95 96 LYS A CA 1
ATOM 767 C C . LYS A 1 96 ? -11.340 -22.825 -5.772 1.00 27.95 96 LYS A C 1
ATOM 769 O O . LYS A 1 96 ? -11.343 -23.734 -6.598 1.00 27.95 96 LYS A O 1
ATOM 774 N N . SER A 1 97 ? -10.428 -22.722 -4.814 1.00 34.16 97 SER A N 1
ATOM 775 C CA . SER A 1 97 ? -9.594 -23.849 -4.399 1.00 34.16 97 SER A CA 1
ATOM 776 C C . SER A 1 97 ? -10.313 -24.594 -3.273 1.00 34.16 97 SER A C 1
ATOM 778 O O . SER A 1 97 ? -10.669 -24.016 -2.248 1.00 34.16 97 SER A O 1
ATOM 780 N N . GLN A 1 98 ? -10.572 -25.880 -3.493 1.00 33.84 98 GLN A N 1
ATOM 781 C CA . GLN A 1 98 ? -10.896 -26.842 -2.446 1.00 33.84 98 GLN A CA 1
ATOM 782 C C . GLN A 1 98 ? -9.656 -27.703 -2.241 1.00 33.84 98 GLN A C 1
ATOM 784 O O . GLN A 1 98 ? -9.187 -28.302 -3.203 1.00 33.84 98 GLN A O 1
ATOM 789 N N . LEU A 1 99 ? -9.149 -27.774 -1.014 1.00 32.75 99 LEU A N 1
ATOM 790 C CA . LEU A 1 99 ? -8.307 -28.878 -0.568 1.00 32.75 99 LEU A CA 1
ATOM 791 C C . LEU A 1 99 ? -8.747 -29.257 0.846 1.00 32.75 99 LEU A C 1
ATOM 793 O O . LEU A 1 99 ? -8.732 -28.435 1.762 1.00 32.75 99 LEU A O 1
ATOM 797 N N . SER A 1 100 ? -9.224 -30.491 0.951 1.00 33.47 100 SER A N 1
ATOM 798 C CA . SER A 1 100 ? -9.580 -31.211 2.165 1.00 33.47 100 SER A CA 1
ATOM 799 C C . SER A 1 100 ? -8.327 -31.751 2.855 1.00 33.47 100 SER A C 1
ATOM 801 O O . SER A 1 100 ? -7.349 -32.115 2.205 1.00 33.47 100 SER A O 1
ATOM 803 N N . LEU A 1 101 ? -8.387 -31.787 4.184 1.00 32.75 101 LEU A N 1
ATOM 804 C CA . LEU A 1 101 ? -7.446 -32.466 5.066 1.00 32.75 101 LEU A CA 1
ATOM 805 C C . LEU A 1 101 ? -7.757 -33.962 5.069 1.00 32.75 101 LEU A C 1
ATOM 807 O O . LEU A 1 101 ? -8.897 -34.314 5.348 1.00 32.75 101 LEU A O 1
ATOM 811 N N . ASP A 1 102 ? -6.740 -34.798 4.882 1.00 30.81 102 ASP A N 1
ATOM 812 C CA . ASP A 1 102 ? -6.729 -36.159 5.410 1.00 30.81 102 ASP A CA 1
ATOM 813 C C . ASP A 1 102 ? -5.445 -36.365 6.218 1.00 30.81 102 ASP A C 1
ATOM 815 O O . ASP A 1 102 ? -4.339 -36.016 5.803 1.00 30.81 102 ASP A O 1
ATOM 819 N N . SER A 1 103 ? -5.644 -36.859 7.437 1.00 34.78 103 SER A N 1
ATOM 820 C CA . SER A 1 103 ? -4.622 -37.248 8.405 1.00 34.78 103 SER A CA 1
ATOM 821 C C . SER A 1 103 ? -3.967 -38.574 8.015 1.00 34.78 103 SER A C 1
ATOM 823 O O . SER A 1 103 ? -4.613 -39.383 7.364 1.00 34.78 103 SER A O 1
ATOM 825 N N . ILE A 1 104 ? -2.735 -38.814 8.484 1.00 33.09 104 ILE A N 1
ATOM 826 C CA . ILE A 1 104 ? -2.276 -40.032 9.192 1.00 33.09 104 ILE A CA 1
ATOM 827 C C . ILE A 1 104 ? -0.801 -39.815 9.595 1.00 33.09 104 ILE A C 1
ATOM 829 O O . ILE A 1 104 ? 0.065 -39.607 8.750 1.00 33.09 104 ILE A O 1
ATOM 833 N N . ASN A 1 105 ? -0.538 -39.87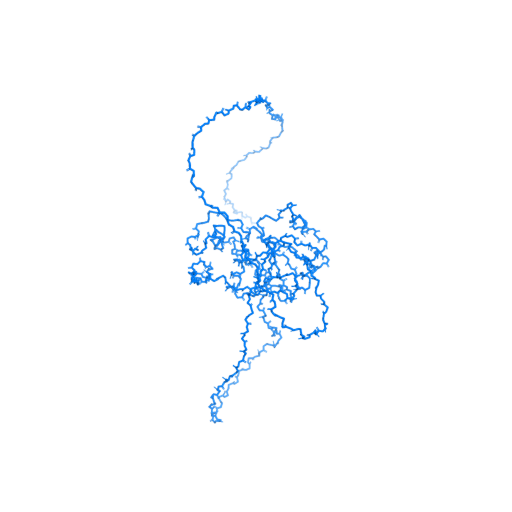2 10.905 1.00 37.53 105 ASN A N 1
ATOM 834 C CA . ASN A 1 105 ? 0.786 -40.087 11.505 1.00 37.53 105 ASN A CA 1
ATOM 835 C C . ASN A 1 105 ? 1.069 -41.597 11.580 1.00 37.53 105 ASN A C 1
ATOM 837 O O . ASN A 1 105 ? 0.138 -42.372 11.803 1.00 37.53 105 ASN A O 1
ATOM 841 N N . PRO A 1 106 ? 2.347 -42.000 11.580 1.00 35.84 106 PRO A N 1
ATOM 842 C CA . PRO A 1 106 ? 2.788 -42.970 12.585 1.00 35.84 106 PRO A CA 1
ATOM 843 C C . PRO A 1 106 ? 3.896 -42.383 13.464 1.00 35.84 106 PRO A C 1
ATOM 845 O O . PRO A 1 106 ? 4.963 -42.004 12.990 1.00 35.84 106 PRO A O 1
ATOM 848 N N . PHE A 1 107 ? 3.600 -42.302 14.758 1.00 32.50 107 PHE A N 1
ATOM 849 C CA . PHE A 1 107 ? 4.539 -41.986 15.826 1.00 32.50 107 PHE A CA 1
ATOM 850 C C . PHE A 1 107 ? 5.220 -43.295 16.249 1.00 32.50 107 PHE A C 1
ATOM 852 O O . PHE A 1 107 ? 4.551 -44.192 16.760 1.00 32.50 107 PHE A O 1
ATOM 859 N N . GLU A 1 108 ? 6.522 -43.419 16.000 1.00 38.62 108 GLU A N 1
ATOM 860 C CA . GLU A 1 108 ? 7.355 -44.484 16.563 1.00 38.62 108 GLU A CA 1
ATOM 861 C C . GLU A 1 108 ? 7.685 -44.156 18.025 1.00 38.62 108 GLU A C 1
ATOM 863 O O . GLU A 1 108 ? 8.229 -43.101 18.347 1.00 38.62 108 GLU A O 1
ATOM 868 N N . SER A 1 109 ? 7.330 -45.074 18.917 1.00 50.09 109 SER A N 1
ATOM 869 C CA . SER A 1 109 ? 7.720 -45.095 20.326 1.00 50.09 109 SER A CA 1
ATOM 870 C C . SER A 1 109 ? 9.116 -45.696 20.510 1.00 50.09 109 SER A C 1
ATOM 872 O O . SER A 1 109 ? 9.380 -46.738 19.906 1.00 50.09 109 SER A O 1
ATOM 874 N N . PRO A 1 110 ? 9.927 -45.173 21.447 1.00 46.75 110 PRO A N 1
ATOM 875 C CA . PRO A 1 110 ? 10.891 -46.021 22.142 1.00 46.75 110 PRO A CA 1
ATOM 876 C C . PRO A 1 110 ? 10.786 -45.951 23.680 1.00 46.75 110 PRO A C 1
ATOM 878 O O . PRO A 1 110 ? 10.801 -44.880 24.281 1.00 46.75 110 PRO A O 1
ATOM 881 N N . ASP A 1 111 ? 10.686 -47.160 24.237 1.00 46.12 111 ASP A N 1
ATOM 882 C CA . ASP A 1 111 ? 11.130 -47.741 25.516 1.00 46.12 111 ASP A CA 1
ATOM 883 C C . ASP A 1 111 ? 10.833 -47.101 26.899 1.00 46.12 111 ASP A C 1
ATOM 885 O O . ASP A 1 111 ? 11.243 -45.977 27.184 1.00 46.12 111 ASP A O 1
ATOM 889 N N . PRO A 1 112 ? 10.226 -47.873 27.837 1.00 50.69 112 PRO A N 1
ATOM 890 C CA . PRO A 1 112 ? 9.838 -47.411 29.175 1.00 50.69 112 PRO A CA 1
ATOM 891 C C . PRO A 1 112 ? 10.923 -47.485 30.275 1.00 50.69 112 PRO A C 1
ATOM 893 O O . PRO A 1 112 ? 10.593 -47.207 31.422 1.00 50.69 112 PRO A O 1
ATOM 896 N N . ASP A 1 113 ? 12.188 -47.810 29.979 1.00 50.81 113 ASP A N 1
ATOM 897 C CA . ASP A 1 113 ? 13.189 -48.146 31.022 1.00 50.81 113 ASP A CA 1
ATOM 898 C C . ASP A 1 113 ? 14.521 -47.360 30.969 1.00 50.81 113 ASP A C 1
ATOM 900 O O . ASP A 1 113 ? 15.571 -47.843 31.394 1.00 50.81 113 ASP A O 1
ATOM 904 N N . SER A 1 114 ? 14.516 -46.105 30.504 1.00 45.28 114 SER A N 1
ATOM 905 C CA . SER A 1 114 ? 15.691 -45.223 30.655 1.00 45.28 114 SER A CA 1
ATOM 906 C C . SER A 1 114 ? 15.619 -44.379 31.939 1.00 45.28 114 SER A C 1
ATOM 908 O O . SER A 1 114 ? 14.691 -43.579 32.084 1.00 45.28 114 SER A O 1
ATOM 910 N N . PRO A 1 115 ? 16.589 -44.485 32.873 1.00 43.47 115 PRO A N 1
ATOM 911 C CA . PRO A 1 115 ? 16.585 -43.688 34.096 1.00 43.47 115 PRO A CA 1
ATOM 912 C C . PRO A 1 115 ? 16.893 -42.211 33.804 1.00 43.47 115 PRO A C 1
ATOM 914 O O . PRO A 1 115 ? 17.889 -41.874 33.164 1.00 43.47 115 PRO A O 1
ATOM 917 N N . MET A 1 116 ? 16.027 -41.323 34.304 1.00 37.97 116 MET A N 1
ATOM 918 C CA . MET A 1 116 ? 16.172 -39.870 34.197 1.00 37.97 116 MET A CA 1
ATOM 919 C C . MET A 1 116 ? 17.405 -39.350 34.956 1.00 37.97 116 MET A C 1
ATOM 921 O O . MET A 1 116 ? 17.558 -39.660 36.140 1.00 37.97 116 MET A O 1
ATOM 925 N N . PRO A 1 117 ? 18.235 -38.474 34.361 1.00 38.62 117 PRO A N 1
ATOM 926 C CA . PRO A 1 117 ? 19.184 -37.687 35.132 1.00 38.62 117 PRO A CA 1
ATOM 927 C C . PRO A 1 117 ? 18.441 -36.571 35.882 1.00 38.62 117 PRO A C 1
ATOM 929 O O . PRO A 1 117 ? 17.763 -35.737 35.283 1.00 38.62 117 PRO A O 1
ATOM 932 N N . GLN A 1 118 ? 18.580 -36.560 37.208 1.00 42.16 118 GLN A N 1
ATOM 933 C CA . GLN A 1 118 ? 18.163 -35.447 38.055 1.00 42.16 118 GLN A CA 1
ATOM 934 C C . GLN A 1 118 ? 19.135 -34.277 37.870 1.00 42.16 118 GLN A C 1
ATOM 936 O O . GLN A 1 118 ? 20.321 -34.394 38.177 1.00 42.16 118 GLN A O 1
ATOM 941 N N . SER A 1 119 ? 18.631 -33.134 37.414 1.00 42.88 119 SER A N 1
ATOM 942 C CA . SER A 1 119 ? 19.316 -31.854 37.566 1.00 42.88 119 SER A CA 1
ATOM 943 C C . SER A 1 119 ? 18.330 -30.796 38.046 1.00 42.88 119 SER A C 1
ATOM 945 O O . SER A 1 119 ? 17.438 -30.340 37.332 1.00 42.88 119 SER A O 1
ATOM 947 N N . GLU A 1 120 ? 18.500 -30.416 39.310 1.00 46.31 120 GLU A N 1
ATOM 948 C CA . GLU A 1 120 ? 17.908 -29.214 39.868 1.00 46.31 120 GLU A CA 1
ATOM 949 C C . GLU A 1 120 ? 18.567 -27.986 39.234 1.00 46.31 120 GLU A C 1
ATOM 951 O O . GLU A 1 120 ? 19.725 -27.661 39.494 1.00 46.31 120 GLU A O 1
ATOM 956 N N . SER A 1 121 ? 17.808 -27.265 38.420 1.00 38.75 121 SER A N 1
ATOM 957 C CA . SER A 1 121 ? 18.040 -25.842 38.201 1.00 38.75 121 SER A CA 1
ATOM 958 C C . SER A 1 121 ? 16.689 -25.166 38.035 1.00 38.75 121 SER A C 1
ATOM 960 O O . SER A 1 121 ? 16.122 -25.118 36.943 1.00 38.75 121 SER A O 1
ATOM 962 N N . SER A 1 122 ? 16.161 -24.670 39.150 1.00 40.41 122 SER A N 1
ATOM 963 C CA . SER A 1 122 ? 14.974 -23.823 39.211 1.00 40.41 122 SER A CA 1
ATOM 964 C C . SER A 1 122 ? 15.249 -22.491 38.513 1.00 40.41 122 SER A C 1
ATOM 966 O O . SER A 1 122 ? 15.550 -21.482 39.150 1.00 40.41 122 SER A O 1
ATOM 968 N N . ILE A 1 123 ? 15.154 -22.482 37.185 1.00 42.56 123 ILE A N 1
ATOM 969 C CA . ILE A 1 123 ? 14.967 -21.256 36.419 1.00 42.56 123 ILE A CA 1
ATOM 970 C C . ILE A 1 123 ? 13.504 -20.878 36.632 1.00 42.56 123 ILE A C 1
ATOM 972 O O . ILE A 1 123 ? 12.600 -21.575 36.173 1.00 42.56 123 ILE A O 1
ATOM 976 N N . LYS A 1 124 ? 13.265 -19.806 37.392 1.00 38.56 124 LYS A N 1
ATOM 977 C CA . LYS A 1 124 ? 11.939 -19.196 37.492 1.00 38.56 124 LYS A CA 1
ATOM 978 C C . LYS A 1 124 ? 11.536 -18.753 36.089 1.00 38.56 124 LYS A C 1
ATOM 980 O O . LYS A 1 124 ? 12.089 -17.790 35.567 1.00 38.56 124 LYS A O 1
ATOM 985 N N . LEU A 1 125 ? 10.625 -19.504 35.482 1.00 38.66 125 LEU A N 1
ATOM 986 C CA . LEU A 1 125 ? 9.934 -19.095 34.274 1.00 38.66 125 LEU A CA 1
ATOM 987 C C . LEU A 1 125 ? 9.030 -17.931 34.684 1.00 38.66 125 LEU A C 1
ATOM 989 O O . LEU A 1 125 ? 8.087 -18.114 35.459 1.00 38.66 125 LEU A O 1
ATOM 993 N N . ASP A 1 126 ? 9.385 -16.725 34.251 1.00 38.78 126 ASP A N 1
ATOM 994 C CA . ASP A 1 126 ? 8.498 -15.578 34.375 1.00 38.78 126 ASP A CA 1
ATOM 995 C C . ASP A 1 126 ? 7.169 -15.930 33.693 1.00 38.78 126 ASP A C 1
ATOM 997 O O . ASP A 1 126 ? 7.138 -16.478 32.593 1.00 38.78 126 ASP A O 1
ATOM 1001 N N . SER A 1 127 ? 6.090 -15.673 34.427 1.00 47.03 127 SER A N 1
ATOM 1002 C CA . SER A 1 127 ? 4.685 -15.974 34.147 1.00 47.03 127 SER A CA 1
ATOM 1003 C C . SER A 1 127 ? 4.285 -16.066 32.668 1.00 47.03 127 SER A C 1
ATOM 1005 O O . SER A 1 127 ? 4.585 -15.155 31.897 1.00 47.03 127 SER A O 1
ATOM 1007 N N . ASP A 1 128 ? 3.446 -17.062 32.352 1.00 43.84 128 ASP A N 1
ATOM 1008 C CA . ASP A 1 128 ? 2.663 -17.291 31.115 1.00 43.84 128 ASP A CA 1
ATOM 1009 C C . ASP A 1 128 ? 1.714 -16.135 30.695 1.00 43.84 128 ASP A C 1
ATOM 1011 O O . ASP A 1 128 ? 0.710 -16.322 30.005 1.00 43.84 128 ASP A O 1
ATOM 1015 N N . ALA A 1 129 ? 1.999 -14.904 31.098 1.00 48.03 129 ALA A N 1
ATOM 1016 C CA . ALA A 1 129 ? 1.186 -13.728 30.856 1.00 48.03 129 ALA A CA 1
ATOM 1017 C C . ALA A 1 129 ? 1.607 -12.979 29.580 1.00 48.03 129 ALA A C 1
ATOM 1019 O O . ALA A 1 129 ? 1.844 -11.785 29.667 1.00 48.03 129 ALA A O 1
ATOM 1020 N N . ASP A 1 130 ? 1.709 -13.651 28.424 1.00 47.75 130 ASP A N 1
ATOM 1021 C CA . ASP A 1 130 ? 1.384 -13.052 27.106 1.00 47.75 130 ASP A CA 1
ATOM 1022 C C . ASP A 1 130 ? 1.435 -14.068 25.942 1.00 47.75 130 ASP A C 1
ATOM 1024 O O . ASP A 1 130 ? 2.004 -13.805 24.882 1.00 47.75 130 ASP A O 1
ATOM 1028 N N . LEU A 1 131 ? 0.832 -15.255 26.081 1.00 47.09 131 LEU A N 1
ATOM 1029 C CA . LEU A 1 131 ? 0.594 -16.123 24.915 1.00 47.09 131 LEU A CA 1
ATOM 1030 C C . LEU A 1 131 ? -0.631 -15.639 24.124 1.00 47.09 131 LEU A C 1
ATOM 1032 O O . LEU A 1 131 ? -1.529 -16.413 23.789 1.00 47.09 131 LEU A O 1
ATOM 1036 N N . THR A 1 132 ? -0.697 -14.341 23.815 1.00 51.62 132 THR A N 1
ATOM 1037 C CA . THR A 1 132 ? -1.540 -13.906 22.705 1.00 51.62 132 THR A CA 1
ATOM 1038 C C . THR A 1 132 ? -0.899 -14.467 21.435 1.00 51.62 132 THR A C 1
ATOM 1040 O O . THR A 1 132 ? 0.293 -14.247 21.206 1.00 51.62 132 THR A O 1
ATOM 1043 N N . PRO A 1 133 ? -1.618 -15.244 20.599 1.00 54.53 133 PRO A N 1
ATOM 1044 C CA . PRO A 1 133 ? -1.034 -15.703 19.353 1.00 54.53 133 PRO A CA 1
ATOM 1045 C C . PRO A 1 133 ? -0.663 -14.445 18.576 1.00 54.53 133 PRO A C 1
ATOM 1047 O O . PRO A 1 133 ? -1.540 -13.623 18.282 1.00 54.53 133 PRO A O 1
ATOM 1050 N N . PHE A 1 134 ? 0.629 -14.260 18.295 1.00 55.38 134 PHE A N 1
ATOM 1051 C CA . PHE A 1 134 ? 1.095 -13.224 17.384 1.00 55.38 134 PHE A CA 1
ATOM 1052 C C . PHE A 1 134 ? 0.508 -13.547 16.013 1.00 55.38 134 PHE A C 1
ATOM 1054 O O . PHE A 1 134 ? 1.104 -14.247 15.199 1.00 55.38 134 PHE A O 1
ATOM 1061 N N . HIS A 1 135 ? -0.714 -13.080 15.780 1.00 68.50 135 HIS A N 1
ATOM 1062 C CA . HIS A 1 135 ? -1.352 -13.192 14.492 1.00 68.50 135 HIS A CA 1
ATOM 1063 C C . HIS A 1 135 ? -0.568 -12.296 13.549 1.00 68.50 135 HIS A C 1
ATOM 1065 O O . HIS A 1 135 ? -0.406 -11.095 13.792 1.00 68.50 135 HIS A O 1
ATOM 1071 N N . THR A 1 136 ? -0.063 -12.904 12.483 1.00 86.25 136 THR A N 1
ATOM 1072 C CA . THR A 1 136 ? 0.529 -12.195 11.361 1.00 86.25 136 THR A CA 1
ATOM 1073 C C . THR A 1 136 ? -0.359 -11.002 10.984 1.00 86.25 136 THR A C 1
ATOM 1075 O O . THR A 1 136 ? -1.548 -11.208 10.721 1.00 86.25 136 THR A O 1
ATOM 1078 N N . PRO A 1 137 ? 0.166 -9.760 10.961 1.00 91.81 137 PRO A N 1
ATOM 1079 C CA . PRO A 1 137 ? -0.661 -8.591 10.696 1.00 91.81 137 PRO A CA 1
ATOM 1080 C C . PRO A 1 137 ? -1.356 -8.691 9.334 1.00 91.81 137 PRO A C 1
ATOM 1082 O O . PRO A 1 137 ? -0.717 -8.932 8.306 1.00 91.81 137 PRO A O 1
ATOM 1085 N N . GLU A 1 138 ? -2.671 -8.475 9.336 1.00 96.50 138 GLU A N 1
ATOM 1086 C CA . GLU A 1 138 ? -3.491 -8.448 8.128 1.00 96.50 138 GLU A CA 1
ATOM 1087 C C . GLU A 1 138 ? -3.616 -7.015 7.589 1.00 96.50 138 GLU A C 1
ATOM 1089 O O . GLU A 1 138 ? -4.003 -6.088 8.309 1.00 96.50 138 GLU A O 1
ATOM 1094 N N . VAL A 1 139 ? -3.320 -6.835 6.302 1.00 98.31 139 VAL A N 1
ATOM 1095 C CA . VAL A 1 139 ? -3.465 -5.570 5.573 1.00 98.31 139 VAL A CA 1
ATOM 1096 C C . VAL A 1 139 ? -4.548 -5.721 4.512 1.00 98.31 139 VAL A C 1
ATOM 1098 O O . VAL A 1 139 ? -4.482 -6.588 3.642 1.00 98.31 139 VAL A O 1
ATOM 1101 N N . LEU A 1 140 ? -5.546 -4.844 4.546 1.00 98.44 140 LEU A N 1
ATOM 1102 C CA . LEU A 1 140 ? -6.588 -4.805 3.526 1.00 98.44 140 LEU A CA 1
ATOM 1103 C C . LEU A 1 140 ? -6.173 -3.907 2.358 1.00 98.44 140 LEU A C 1
ATOM 1105 O O . LEU A 1 140 ? -5.352 -3.004 2.502 1.00 98.44 140 LEU A O 1
ATOM 1109 N N . CYS A 1 141 ? -6.760 -4.129 1.191 1.00 98.06 141 CYS A N 1
ATOM 1110 C CA . CYS A 1 141 ? -6.515 -3.372 -0.030 1.00 98.06 141 CYS A CA 1
ATOM 1111 C C . CYS A 1 141 ? -7.848 -2.994 -0.678 1.00 98.06 141 CYS A C 1
ATOM 1113 O O . CYS A 1 141 ? -8.681 -3.867 -0.913 1.00 98.06 141 CYS A O 1
ATOM 1115 N N . ILE A 1 142 ? -8.042 -1.716 -1.020 1.00 97.38 142 ILE A N 1
ATOM 1116 C CA . ILE A 1 142 ? -9.269 -1.245 -1.680 1.00 97.38 142 ILE A CA 1
ATOM 1117 C C . ILE A 1 142 ? -9.009 -0.178 -2.735 1.00 97.38 142 ILE A C 1
ATOM 1119 O O . ILE A 1 142 ? -8.077 0.624 -2.647 1.00 97.38 142 ILE A O 1
ATOM 1123 N N . GLY A 1 143 ? -9.792 -0.234 -3.810 1.00 96.38 143 GLY A N 1
ATOM 1124 C CA . GLY A 1 143 ? -9.724 0.685 -4.939 1.00 96.38 143 GLY A CA 1
ATOM 1125 C C . GLY A 1 143 ? -10.928 1.578 -4.873 1.00 96.38 143 GLY A C 1
ATOM 1126 O O . GLY A 1 143 ? -12.037 1.079 -5.044 1.00 96.38 143 GLY A O 1
ATOM 1127 N N . HIS A 1 144 ? -10.739 2.862 -4.584 1.00 94.75 144 HIS A N 1
ATOM 1128 C CA . HIS A 1 144 ? -11.899 3.709 -4.353 1.00 94.75 144 HIS A CA 1
ATOM 1129 C C . HIS A 1 144 ? -12.676 3.954 -5.644 1.00 94.75 144 HIS A C 1
ATOM 1131 O O . HIS A 1 144 ? -13.890 4.060 -5.570 1.00 94.75 144 HIS A O 1
ATOM 1137 N N . SER A 1 145 ? -12.003 4.049 -6.802 1.00 93.00 145 SER A N 1
ATOM 1138 C CA . SER A 1 145 ? -12.599 4.337 -8.111 1.00 93.00 145 SER A CA 1
ATOM 1139 C C . SER A 1 145 ? -13.753 5.349 -7.984 1.00 93.00 145 SER A C 1
ATOM 1141 O O . SER A 1 145 ? -13.516 6.484 -7.548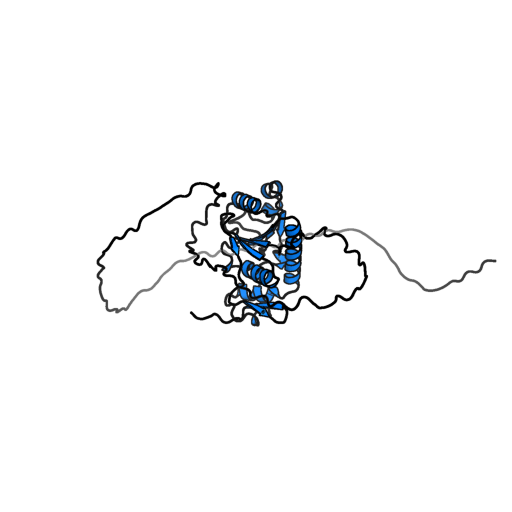 1.00 93.00 145 SER A O 1
ATOM 1143 N N . THR A 1 146 ? -14.986 4.937 -8.273 1.00 90.50 146 THR A N 1
ATOM 1144 C CA . THR A 1 146 ? -16.212 5.737 -8.140 1.00 90.50 146 THR A CA 1
ATOM 1145 C C . THR A 1 146 ? -17.109 5.306 -6.973 1.00 90.50 146 THR A C 1
ATOM 1147 O O . THR A 1 146 ? -18.293 5.631 -6.966 1.00 90.50 146 THR A O 1
ATOM 1150 N N . LEU A 1 147 ? -16.585 4.575 -5.983 1.00 92.12 147 LEU A N 1
ATOM 1151 C CA . LEU A 1 147 ? -17.364 4.098 -4.840 1.00 92.12 147 LEU A CA 1
ATOM 1152 C C . LEU A 1 147 ? -17.993 5.258 -4.051 1.00 92.12 147 LEU A C 1
ATOM 1154 O O . LEU A 1 147 ? -17.360 6.307 -3.846 1.00 92.12 147 LEU A O 1
ATOM 1158 N N . PRO A 1 148 ? -19.217 5.071 -3.529 1.00 94.00 148 PRO A N 1
ATOM 1159 C CA . PRO A 1 148 ? -19.832 6.049 -2.650 1.00 94.00 148 PRO A CA 1
ATOM 1160 C C . PRO A 1 148 ? -19.050 6.124 -1.334 1.00 94.00 148 PRO A C 1
ATOM 1162 O O . PRO A 1 148 ? -18.887 5.133 -0.623 1.00 94.00 148 PRO A O 1
ATOM 1165 N N . PHE A 1 149 ? -18.595 7.326 -0.970 1.00 95.31 149 PHE A N 1
ATOM 1166 C CA . PHE A 1 149 ? -17.739 7.527 0.205 1.00 95.31 149 PHE A CA 1
ATOM 1167 C C . PHE A 1 149 ? -18.362 7.014 1.508 1.00 95.31 149 PHE A C 1
ATOM 1169 O O . PHE A 1 149 ? -17.691 6.348 2.290 1.00 95.31 149 PHE A O 1
ATOM 1176 N N . ARG A 1 150 ? -19.654 7.284 1.736 1.00 94.62 150 ARG A N 1
ATOM 1177 C CA . ARG A 1 150 ? -20.359 6.816 2.942 1.00 94.62 150 ARG A CA 1
ATOM 1178 C C . ARG A 1 150 ? -20.380 5.298 3.045 1.00 94.62 150 ARG A C 1
ATOM 1180 O O . ARG A 1 150 ? -20.106 4.762 4.113 1.00 94.62 150 ARG A O 1
ATOM 1187 N N . GLY A 1 151 ? -20.672 4.636 1.932 1.00 94.00 151 GLY A N 1
ATOM 1188 C CA . GLY A 1 151 ? -20.676 3.188 1.881 1.00 94.00 151 GLY A CA 1
ATOM 1189 C C . GLY A 1 151 ? -19.280 2.620 2.144 1.00 94.00 151 GLY A C 1
ATOM 1190 O O . GLY A 1 151 ? -19.143 1.720 2.968 1.00 94.00 151 GLY A O 1
ATOM 1191 N N . LEU A 1 152 ? -18.231 3.197 1.543 1.00 96.25 152 LEU A N 1
ATOM 1192 C CA . LEU A 1 152 ? -16.855 2.789 1.840 1.00 96.25 152 LEU A CA 1
ATOM 1193 C C . LEU A 1 152 ? -16.559 2.886 3.343 1.00 96.25 152 LEU A C 1
ATOM 1195 O O . LEU A 1 152 ? -16.073 1.927 3.928 1.00 96.25 152 LEU A O 1
ATOM 1199 N N . VAL A 1 153 ? -16.874 4.014 3.985 1.00 96.81 153 VAL A N 1
ATOM 1200 C CA . VAL A 1 153 ? -16.637 4.195 5.429 1.00 96.81 153 VAL A CA 1
ATOM 1201 C C . VAL A 1 153 ? -17.375 3.140 6.260 1.00 96.81 153 VAL A C 1
ATOM 1203 O O . VAL A 1 153 ? -16.808 2.610 7.214 1.00 96.81 153 VAL A O 1
ATOM 1206 N N . GLN A 1 154 ? -18.609 2.795 5.886 1.00 95.12 154 GLN A N 1
ATOM 1207 C CA . GLN A 1 154 ? -19.374 1.747 6.559 1.00 95.12 154 GLN A CA 1
ATOM 1208 C C . GLN A 1 154 ? -18.727 0.367 6.392 1.00 95.12 154 GLN A C 1
ATOM 1210 O O . GLN A 1 154 ? -18.592 -0.360 7.375 1.00 95.12 154 GLN A O 1
ATOM 1215 N N . LEU A 1 155 ? -18.275 0.032 5.181 1.00 95.56 155 LEU A N 1
ATOM 1216 C CA . LEU A 1 155 ? -17.563 -1.213 4.900 1.00 95.56 155 LEU A CA 1
ATOM 1217 C C . LEU A 1 155 ? -16.265 -1.313 5.713 1.00 95.56 155 LEU A C 1
ATOM 1219 O O . LEU A 1 155 ? -16.017 -2.326 6.359 1.00 95.56 155 LEU A O 1
ATOM 1223 N N . LEU A 1 156 ? -15.470 -0.241 5.745 1.00 97.06 156 LEU A N 1
ATOM 1224 C CA . LEU A 1 156 ? -14.230 -0.181 6.524 1.00 97.06 156 LEU A CA 1
ATOM 1225 C C . LEU A 1 156 ? -14.488 -0.368 8.025 1.00 97.06 156 LEU A C 1
ATOM 1227 O O . LEU A 1 156 ? -13.760 -1.104 8.689 1.00 97.06 156 LEU A O 1
ATOM 1231 N N . LYS A 1 157 ? -15.559 0.237 8.551 1.00 96.19 157 LYS A N 1
ATOM 1232 C CA . LYS A 1 157 ? -15.966 0.068 9.950 1.00 96.19 157 LYS A CA 1
ATOM 1233 C C . LYS A 1 157 ? -16.348 -1.381 10.270 1.00 96.19 157 LYS A C 1
ATOM 1235 O O . LYS A 1 157 ? -15.936 -1.884 11.309 1.00 96.19 157 LYS A O 1
ATOM 1240 N N . LEU A 1 158 ? -17.097 -2.049 9.388 1.00 95.44 158 LEU A N 1
ATOM 1241 C CA . LEU A 1 158 ? -17.478 -3.462 9.550 1.00 95.44 158 LEU A CA 1
ATOM 1242 C C . LEU A 1 158 ? -16.276 -4.413 9.544 1.00 95.44 158 LEU A C 1
ATOM 1244 O O . LEU A 1 158 ? -16.369 -5.519 10.060 1.00 95.44 158 LEU A O 1
ATOM 1248 N N . MET A 1 159 ? -15.159 -3.987 8.957 1.00 95.62 159 MET A N 1
ATOM 1249 C CA . MET A 1 159 ? -13.932 -4.773 8.853 1.00 95.62 159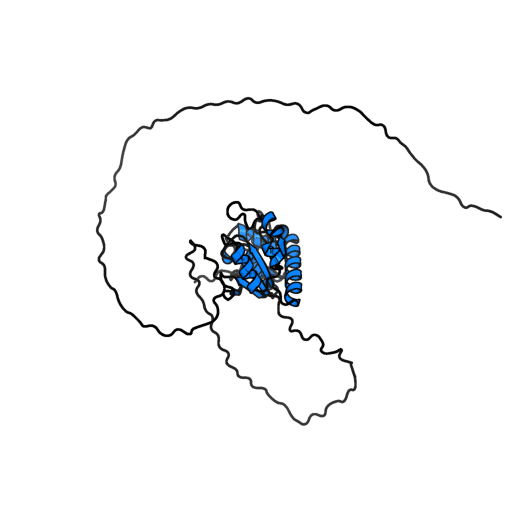 MET A CA 1
ATOM 1250 C C . MET A 1 159 ? -12.874 -4.389 9.895 1.00 95.62 159 MET A C 1
ATOM 1252 O O . MET A 1 159 ? -11.712 -4.778 9.759 1.00 95.62 159 MET A O 1
ATOM 1256 N N . ASP A 1 160 ? -13.254 -3.633 10.930 1.00 96.38 160 ASP A N 1
ATOM 1257 C CA . ASP A 1 160 ? -12.355 -3.175 11.997 1.00 96.38 160 ASP A CA 1
ATOM 1258 C C . ASP A 1 160 ? -11.140 -2.385 11.491 1.00 96.38 160 ASP A C 1
ATOM 1260 O O . ASP A 1 160 ? -10.052 -2.415 12.077 1.00 96.38 160 ASP A O 1
ATOM 1264 N N . VAL A 1 161 ? -11.315 -1.647 10.393 1.00 98.12 161 VAL A N 1
ATOM 1265 C CA . VAL A 1 161 ? -10.264 -0.783 9.860 1.00 98.12 161 VAL A CA 1
ATOM 1266 C C . VAL A 1 161 ? -10.134 0.455 10.730 1.00 98.12 161 VAL A C 1
ATOM 1268 O O . VAL A 1 161 ? -11.100 1.188 10.925 1.00 98.12 161 VAL A O 1
ATOM 1271 N N . SER A 1 162 ? -8.923 0.720 11.212 1.00 98.44 162 SER A N 1
ATOM 1272 C CA . SER A 1 162 ? -8.602 1.936 11.959 1.00 98.44 162 SER A CA 1
ATOM 1273 C C . SER A 1 162 ? -7.911 2.998 11.108 1.00 98.44 162 SER A C 1
ATOM 1275 O O . SER A 1 162 ? -7.946 4.168 11.473 1.00 98.44 162 SER A O 1
ATOM 1277 N N . HIS A 1 163 ? -7.282 2.625 9.986 1.00 98.69 163 HIS A N 1
ATOM 1278 C CA . HIS A 1 163 ? -6.543 3.562 9.133 1.00 98.69 163 HIS A CA 1
ATOM 1279 C C . HIS A 1 163 ? -6.795 3.317 7.648 1.00 98.69 163 HIS A C 1
ATOM 1281 O O . HIS A 1 163 ? -6.650 2.194 7.163 1.00 98.69 163 HIS A O 1
ATOM 1287 N N . ILE A 1 164 ? -7.071 4.397 6.920 1.00 98.75 164 ILE A N 1
ATOM 1288 C CA . ILE A 1 164 ? -6.926 4.474 5.467 1.00 98.75 164 ILE A CA 1
ATOM 1289 C C . ILE A 1 164 ? -5.517 4.973 5.177 1.00 98.75 164 ILE A C 1
ATOM 1291 O O . ILE A 1 164 ? -5.187 6.118 5.487 1.00 98.75 164 ILE A O 1
ATOM 1295 N N . VAL A 1 165 ? -4.707 4.125 4.553 1.00 98.81 165 VAL A N 1
ATOM 1296 C CA . VAL A 1 165 ? -3.382 4.479 4.057 1.00 98.81 165 VAL A CA 1
ATOM 1297 C C . VAL A 1 165 ? -3.464 4.711 2.556 1.00 98.81 165 VAL A C 1
ATOM 1299 O O . VAL A 1 165 ? -3.548 3.783 1.752 1.00 98.81 165 VAL A O 1
ATOM 1302 N N . ASP A 1 166 ? -3.466 5.978 2.171 1.00 98.62 166 ASP A N 1
ATOM 1303 C CA . ASP A 1 166 ? -3.561 6.394 0.782 1.00 98.62 166 ASP A CA 1
ATOM 1304 C C . ASP A 1 166 ? -2.190 6.400 0.109 1.00 98.62 166 ASP A C 1
ATOM 1306 O O . ASP A 1 166 ? -1.299 7.187 0.447 1.00 98.62 166 ASP A O 1
ATOM 1310 N N . VAL A 1 167 ? -2.049 5.522 -0.882 1.00 98.44 167 VAL A N 1
ATOM 1311 C CA . VAL A 1 167 ? -0.822 5.329 -1.657 1.00 98.44 167 VAL A CA 1
ATOM 1312 C C . VAL A 1 167 ? -0.899 5.987 -3.036 1.00 98.44 167 VAL A C 1
ATOM 1314 O O . VAL A 1 167 ? -0.119 5.656 -3.926 1.00 98.44 167 VAL A O 1
ATOM 1317 N N . ARG A 1 168 ? -1.833 6.915 -3.273 1.00 97.88 168 ARG A N 1
ATOM 1318 C CA . ARG A 1 168 ? -1.879 7.701 -4.517 1.00 97.88 168 ARG A CA 1
ATOM 1319 C C . ARG A 1 168 ? -0.793 8.769 -4.491 1.00 97.88 168 ARG A C 1
ATOM 1321 O O . ARG A 1 168 ? -0.730 9.572 -3.563 1.00 97.88 168 ARG A O 1
ATOM 1328 N N . SER A 1 169 ? 0.014 8.860 -5.552 1.00 97.12 169 SER A N 1
ATOM 1329 C CA . SER A 1 169 ? 1.038 9.916 -5.680 1.00 97.12 169 SER A CA 1
ATOM 1330 C C . SER A 1 169 ? 0.445 11.324 -5.609 1.00 97.12 169 SER A C 1
ATOM 1332 O O . SER A 1 169 ? 1.094 12.248 -5.129 1.00 97.12 169 SER A O 1
ATOM 1334 N N . ARG A 1 170 ? -0.778 11.498 -6.124 1.00 96.25 170 ARG A N 1
ATOM 1335 C CA . ARG A 1 170 ? -1.511 12.767 -6.141 1.00 96.25 170 ARG A CA 1
ATOM 1336 C C . ARG A 1 170 ? -2.970 12.507 -5.757 1.00 96.25 170 ARG A C 1
ATOM 1338 O O . ARG A 1 170 ? -3.764 12.180 -6.632 1.00 96.25 170 ARG A O 1
ATOM 1345 N N . PRO A 1 171 ? -3.332 12.636 -4.474 1.00 96.38 171 PRO A N 1
ATOM 1346 C CA . PRO A 1 171 ? -4.684 12.373 -3.973 1.00 96.38 171 PRO A CA 1
ATOM 1347 C C . PRO A 1 171 ? -5.644 13.545 -4.250 1.00 96.38 171 PRO A C 1
ATOM 1349 O O . PRO A 1 171 ? -6.230 14.129 -3.336 1.00 96.38 171 PRO A O 1
ATOM 1352 N N . VAL A 1 172 ? -5.761 13.941 -5.520 1.00 96.00 172 VAL A N 1
ATOM 1353 C CA . VAL A 1 172 ? -6.644 15.018 -5.989 1.00 96.00 172 VAL A CA 1
ATOM 1354 C C . VAL A 1 172 ? -7.295 14.586 -7.299 1.00 96.00 172 VAL A C 1
ATOM 1356 O O . VAL A 1 172 ? -6.599 14.234 -8.247 1.00 96.00 172 VAL A O 1
ATOM 1359 N N . SER A 1 173 ? -8.621 14.650 -7.350 1.00 94.12 173 SER A N 1
ATOM 1360 C CA . SER A 1 173 ? -9.462 14.280 -8.484 1.00 94.12 173 SER A CA 1
ATOM 1361 C C . SER A 1 173 ? -10.653 15.235 -8.594 1.00 94.12 173 SER A C 1
ATOM 1363 O O . SER A 1 173 ? -11.201 15.702 -7.589 1.00 94.12 173 SER A O 1
ATOM 1365 N N . THR A 1 174 ? -11.044 15.541 -9.829 1.00 93.56 174 THR A N 1
ATOM 1366 C CA . THR A 1 174 ? -12.289 16.253 -10.153 1.00 93.56 174 THR A CA 1
ATOM 1367 C C . THR A 1 174 ? -13.467 15.296 -10.318 1.00 93.56 174 THR A C 1
ATOM 1369 O O . THR A 1 174 ? -14.596 15.697 -10.061 1.00 93.56 174 THR A O 1
ATOM 1372 N N . VAL A 1 175 ? -13.207 14.044 -10.709 1.00 92.94 175 VAL A N 1
ATOM 1373 C CA . VAL A 1 175 ? -14.220 12.995 -10.914 1.00 92.94 175 VAL A CA 1
ATOM 1374 C C . VAL A 1 175 ? -14.675 12.411 -9.579 1.00 92.94 175 VAL A C 1
ATOM 1376 O O . VAL A 1 175 ? -15.869 12.243 -9.353 1.00 92.94 175 VAL A O 1
ATOM 1379 N N . SER A 1 176 ? -13.727 12.178 -8.668 1.00 94.31 176 SER A N 1
ATOM 1380 C CA . SER A 1 176 ? -13.994 11.615 -7.341 1.00 94.31 176 SER A CA 1
ATOM 1381 C C . SER A 1 176 ? -13.528 12.557 -6.214 1.00 94.31 176 SER A C 1
ATOM 1383 O O . SER A 1 176 ? -12.674 12.183 -5.400 1.00 94.31 176 SER A O 1
ATOM 1385 N N . PRO A 1 177 ? -14.062 13.796 -6.136 1.00 95.69 177 PRO A N 1
ATOM 1386 C CA . PRO A 1 177 ? -13.589 14.829 -5.213 1.00 95.69 177 PRO A CA 1
ATOM 1387 C C . PRO A 1 177 ? -13.796 14.480 -3.733 1.00 95.69 177 PRO A C 1
ATOM 1389 O O . PRO A 1 177 ? -13.102 15.018 -2.867 1.00 95.69 177 PRO A O 1
ATOM 1392 N N . GLN A 1 178 ? -14.718 13.565 -3.423 1.00 95.81 178 GLN A N 1
ATOM 1393 C CA . GLN A 1 178 ? -14.945 13.033 -2.078 1.00 95.81 178 GLN A CA 1
ATOM 1394 C C . GLN A 1 178 ? -13.724 12.295 -1.514 1.00 95.81 178 GLN A C 1
ATOM 1396 O O . GLN A 1 178 ? -13.548 12.257 -0.299 1.00 95.81 178 GLN A O 1
ATOM 1401 N N . PHE A 1 179 ? -12.853 11.778 -2.385 1.00 97.31 179 PHE A N 1
ATOM 1402 C CA . PHE A 1 179 ? -11.592 11.146 -2.004 1.00 97.31 179 PHE A CA 1
ATOM 1403 C C . PHE A 1 179 ? -10.399 12.100 -2.091 1.00 97.31 179 PHE A C 1
ATOM 1405 O O . PHE A 1 179 ? -9.264 11.642 -2.026 1.00 97.31 179 PHE A O 1
ATOM 1412 N N . ASN A 1 180 ? -10.587 13.411 -2.245 1.00 98.00 180 ASN A N 1
ATOM 1413 C CA . ASN A 1 180 ? -9.452 14.336 -2.239 1.00 98.00 180 ASN A CA 1
ATOM 1414 C C . ASN A 1 180 ? -8.818 14.406 -0.850 1.00 98.00 180 ASN A C 1
ATOM 1416 O O . ASN A 1 180 ? -9.530 14.414 0.152 1.00 98.00 180 ASN A O 1
ATOM 1420 N N . PHE A 1 181 ? -7.494 14.549 -0.792 1.00 97.56 181 PHE A N 1
ATOM 1421 C CA . PHE A 1 181 ? -6.728 14.639 0.456 1.00 97.56 181 PHE A CA 1
ATOM 1422 C C . PHE A 1 181 ? -7.362 15.598 1.467 1.00 97.56 181 PHE A C 1
ATOM 1424 O O . PHE A 1 181 ? -7.659 15.202 2.586 1.00 97.56 181 PHE A O 1
ATOM 1431 N N . ALA A 1 182 ? -7.679 16.828 1.050 1.00 97.50 182 ALA A N 1
ATOM 1432 C CA . ALA A 1 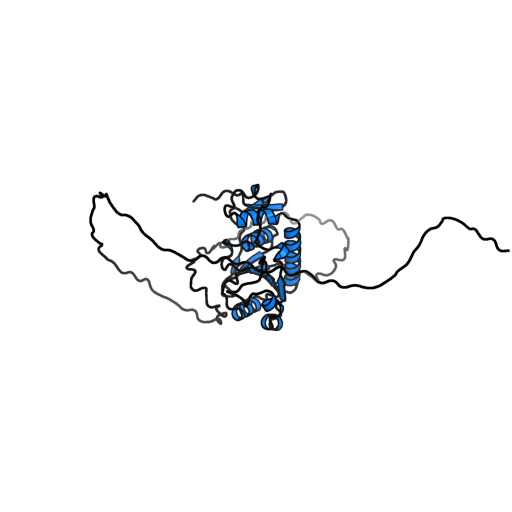182 ? -8.296 17.817 1.933 1.00 97.50 182 ALA A CA 1
ATOM 1433 C C . ALA A 1 182 ? -9.655 17.358 2.501 1.00 97.50 182 ALA A C 1
ATOM 1435 O O . ALA A 1 182 ? -9.969 17.647 3.656 1.00 97.50 182 ALA A O 1
ATOM 1436 N N . LYS A 1 183 ? -10.457 16.630 1.711 1.00 97.44 183 LYS A N 1
ATOM 1437 C CA . LYS A 1 183 ? -11.768 16.106 2.126 1.00 97.44 183 LYS A CA 1
ATOM 1438 C C . LYS A 1 183 ? -11.635 14.906 3.058 1.00 97.44 183 LYS A C 1
ATOM 1440 O O . LYS A 1 183 ? -12.390 14.830 4.019 1.00 97.44 183 LYS A O 1
ATOM 1445 N N . LEU A 1 184 ? -10.679 14.012 2.807 1.00 97.69 184 LEU A N 1
ATOM 1446 C CA . LEU A 1 184 ? -10.420 12.857 3.667 1.00 97.69 184 LEU A CA 1
ATOM 1447 C C . LEU A 1 184 ? -9.857 13.295 5.022 1.00 97.69 184 LEU A C 1
ATOM 1449 O O . LEU A 1 184 ? -10.423 12.934 6.049 1.00 97.69 184 LEU A O 1
ATOM 1453 N N . THR A 1 185 ? -8.843 14.162 5.035 1.00 97.31 185 THR A N 1
ATOM 1454 C CA . THR A 1 185 ? -8.223 14.673 6.269 1.00 97.31 185 THR A CA 1
ATOM 1455 C C . THR A 1 185 ? -9.219 15.396 7.182 1.00 97.31 185 THR A C 1
ATOM 1457 O O . THR A 1 185 ? -9.126 15.287 8.398 1.00 97.31 185 THR A O 1
ATOM 1460 N N . SER A 1 186 ? -10.194 16.116 6.616 1.00 96.69 186 SER A N 1
ATOM 1461 C CA . SER A 1 186 ? -11.216 16.856 7.381 1.00 96.69 186 SER A CA 1
ATOM 1462 C C . SER A 1 186 ? -12.556 16.115 7.515 1.00 96.69 186 SER A C 1
ATOM 1464 O O . SER A 1 186 ? -13.557 16.698 7.942 1.00 96.69 186 SER A O 1
ATOM 1466 N N . SER A 1 187 ? -12.621 14.833 7.138 1.00 97.25 187 SER A N 1
ATOM 1467 C CA . SER A 1 187 ? -13.892 14.113 7.054 1.00 97.25 187 SER A CA 1
ATOM 1468 C C . SER A 1 187 ? -14.487 13.812 8.426 1.00 97.25 187 SER A C 1
ATOM 1470 O O . SER A 1 187 ? -13.990 12.972 9.178 1.00 97.25 187 SER A O 1
ATOM 1472 N N . ARG A 1 188 ? -15.655 14.401 8.707 1.00 96.56 188 ARG A N 1
ATOM 1473 C CA . ARG A 1 188 ? -16.434 14.079 9.911 1.00 96.56 188 ARG A CA 1
ATOM 1474 C C . ARG A 1 188 ? -16.860 12.614 9.976 1.00 96.56 188 ARG A C 1
ATOM 1476 O O . ARG A 1 188 ? -16.875 12.064 11.065 1.00 96.56 188 ARG A O 1
ATOM 1483 N N . HIS A 1 189 ? -17.145 11.978 8.837 1.00 95.56 189 HIS A N 1
ATOM 1484 C CA . HIS A 1 189 ? -17.550 10.567 8.806 1.00 95.56 189 HIS A CA 1
ATOM 1485 C C . HIS A 1 189 ? -16.409 9.630 9.228 1.00 95.56 189 HIS A C 1
ATOM 1487 O O . HIS A 1 189 ? -16.665 8.630 9.899 1.00 95.56 189 HIS A O 1
ATOM 1493 N N . LEU A 1 190 ? -15.162 9.958 8.861 1.00 97.75 190 LEU A N 1
ATOM 1494 C CA . LEU A 1 190 ? -13.982 9.210 9.307 1.00 97.75 190 LEU A CA 1
ATOM 1495 C C . LEU A 1 190 ? -13.747 9.416 10.804 1.00 97.75 190 LEU A C 1
ATOM 1497 O O . LEU A 1 190 ? -13.635 8.434 11.535 1.00 97.75 190 LEU A O 1
ATOM 1501 N N . MET A 1 191 ? -13.807 10.669 11.275 1.00 96.50 191 MET A N 1
ATOM 1502 C CA . MET A 1 191 ? -13.672 10.998 12.700 1.00 96.50 191 MET A CA 1
ATOM 1503 C C . MET A 1 191 ? -14.709 10.268 13.568 1.00 96.50 191 MET A C 1
ATOM 1505 O O . MET A 1 191 ? -14.342 9.609 14.535 1.00 96.50 191 MET A O 1
ATOM 1509 N N . THR A 1 192 ? -15.996 10.303 13.203 1.00 96.69 192 THR A N 1
ATOM 1510 C CA . THR A 1 192 ? -17.060 9.615 13.963 1.00 96.69 192 THR A CA 1
ATOM 1511 C C . THR A 1 192 ? -16.985 8.092 13.876 1.00 96.69 192 THR A C 1
ATOM 1513 O O . THR A 1 192 ? -17.584 7.405 14.698 1.00 96.69 192 THR A O 1
ATOM 1516 N N . SER A 1 193 ? -16.280 7.554 12.877 1.00 96.75 193 SER A N 1
ATOM 1517 C CA . SER A 1 193 ? -16.049 6.111 12.732 1.00 96.75 193 SER A CA 1
ATOM 1518 C C . SER A 1 193 ? -14.727 5.661 13.357 1.00 96.75 193 SER A C 1
ATOM 1520 O O . SER A 1 193 ? -14.411 4.479 13.282 1.00 96.75 193 SER A O 1
ATOM 1522 N N . ASN A 1 194 ? -13.970 6.580 13.973 1.00 97.38 194 ASN A N 1
ATOM 1523 C CA . ASN A 1 194 ? -12.625 6.351 14.502 1.00 97.38 194 ASN A CA 1
ATOM 1524 C C . ASN A 1 194 ? -11.652 5.768 13.455 1.00 97.38 194 ASN A C 1
ATOM 1526 O O . ASN A 1 194 ? -10.833 4.902 13.759 1.00 97.38 194 ASN A O 1
ATOM 1530 N N . ILE A 1 195 ? -11.768 6.237 12.208 1.00 98.56 195 ILE A N 1
ATOM 1531 C CA . ILE A 1 195 ? -10.885 5.869 11.099 1.00 98.56 195 ILE A CA 1
ATOM 1532 C C . ILE A 1 195 ? -9.957 7.049 10.830 1.00 98.56 195 ILE A C 1
ATOM 1534 O O . ILE A 1 195 ? -10.410 8.147 10.510 1.00 98.56 195 ILE A O 1
ATOM 1538 N N . GLN A 1 196 ? -8.655 6.828 10.939 1.00 98.50 196 GLN A N 1
ATOM 1539 C CA . GLN A 1 196 ? -7.644 7.826 10.619 1.00 98.50 196 GLN A CA 1
ATOM 1540 C C . GLN A 1 196 ? -7.278 7.771 9.136 1.00 98.50 196 GLN A C 1
ATOM 1542 O O . GLN A 1 196 ? -7.370 6.730 8.484 1.00 98.50 196 GLN A O 1
ATOM 1547 N N . TYR A 1 197 ? -6.848 8.904 8.595 1.00 98.62 197 TYR A N 1
ATOM 1548 C CA . TYR A 1 197 ? -6.369 9.008 7.224 1.00 98.62 197 TYR A CA 1
ATOM 1549 C C . TYR A 1 197 ? -4.881 9.357 7.230 1.00 98.62 197 TYR A C 1
ATOM 1551 O O . TYR A 1 197 ? -4.482 10.374 7.795 1.00 98.62 197 TYR A O 1
ATOM 1559 N N . LEU A 1 198 ? -4.077 8.516 6.584 1.00 98.44 198 LEU A N 1
ATOM 1560 C CA . LEU A 1 198 ? -2.638 8.685 6.427 1.00 98.44 198 LEU A CA 1
ATOM 1561 C C . LEU A 1 198 ? -2.298 8.677 4.939 1.00 98.44 198 LEU A C 1
ATOM 1563 O O . LEU A 1 198 ? -2.662 7.755 4.213 1.00 98.44 198 LEU A O 1
ATOM 1567 N N . TRP A 1 199 ? -1.568 9.687 4.478 1.00 98.56 199 TRP A N 1
ATOM 1568 C CA . TRP A 1 199 ? -1.120 9.752 3.091 1.00 98.56 199 TRP A CA 1
ATOM 1569 C C . TRP A 1 199 ? 0.358 9.383 2.978 1.00 98.56 199 TRP A C 1
ATOM 1571 O O . TRP A 1 199 ? 1.222 10.137 3.418 1.00 98.56 199 TRP A O 1
ATOM 1581 N N . LEU A 1 200 ? 0.641 8.255 2.322 1.00 98.56 200 LEU A N 1
ATOM 1582 C CA . LEU A 1 200 ? 1.998 7.776 2.031 1.00 98.56 200 LEU A CA 1
ATOM 1583 C C . LEU A 1 200 ? 2.341 7.862 0.538 1.00 98.56 200 LEU A C 1
ATOM 1585 O O . LEU A 1 200 ? 3.293 7.245 0.071 1.00 98.56 200 LEU A O 1
ATOM 1589 N N . GLY A 1 201 ? 1.613 8.658 -0.247 1.00 97.44 201 GLY A N 1
ATOM 1590 C CA . GLY A 1 201 ? 1.854 8.787 -1.689 1.00 97.44 201 GLY A CA 1
ATOM 1591 C C . GLY A 1 201 ? 3.222 9.358 -2.070 1.00 97.44 201 GLY A C 1
ATOM 1592 O O . GLY A 1 201 ? 3.688 9.131 -3.188 1.00 97.44 201 GLY A O 1
ATOM 1593 N N . LYS A 1 202 ? 3.906 10.058 -1.155 1.00 97.38 202 LYS A N 1
ATOM 1594 C CA . LYS A 1 202 ? 5.284 10.519 -1.386 1.00 97.38 202 LYS A CA 1
ATOM 1595 C C . LYS A 1 202 ? 6.245 9.335 -1.545 1.00 97.38 202 LYS A C 1
ATOM 1597 O O . LYS A 1 202 ? 7.016 9.317 -2.503 1.00 97.38 202 LYS A O 1
ATOM 1602 N N . SER A 1 203 ? 6.168 8.352 -0.649 1.00 98.06 203 SER A N 1
ATOM 1603 C CA . SER A 1 203 ? 7.061 7.187 -0.583 1.00 98.06 203 SER A CA 1
ATOM 1604 C C . SER A 1 203 ? 6.510 5.947 -1.288 1.00 98.06 203 SER A C 1
ATOM 1606 O O . SER A 1 203 ? 7.283 5.170 -1.827 1.00 98.06 203 SER A O 1
ATOM 1608 N N . LEU A 1 204 ? 5.190 5.764 -1.343 1.00 98.44 204 LEU A N 1
ATOM 1609 C CA . LEU A 1 204 ? 4.539 4.568 -1.900 1.00 98.44 204 LEU A CA 1
ATOM 1610 C C . LEU A 1 204 ? 3.725 4.845 -3.176 1.00 98.44 204 LEU A C 1
ATOM 1612 O O . LEU A 1 204 ? 3.106 3.937 -3.727 1.00 98.44 204 LEU A O 1
ATOM 1616 N N . GLY A 1 205 ? 3.735 6.083 -3.676 1.00 97.38 205 GLY A N 1
ATOM 1617 C CA . GLY A 1 205 ? 2.961 6.503 -4.844 1.00 97.38 205 GLY A CA 1
ATOM 1618 C C . GLY A 1 205 ? 3.366 5.852 -6.168 1.00 97.38 205 GLY A C 1
ATOM 1619 O O . GLY A 1 205 ? 4.544 5.842 -6.508 1.00 97.38 205 GLY A O 1
ATOM 1620 N N . GLY A 1 206 ? 2.377 5.406 -6.951 1.00 93.50 206 GLY A N 1
ATOM 1621 C CA . GLY A 1 206 ? 2.562 4.678 -8.216 1.00 93.50 206 GLY A CA 1
ATOM 1622 C C . GLY A 1 206 ? 3.207 5.434 -9.385 1.00 93.50 206 GLY A C 1
ATOM 1623 O O . GLY A 1 206 ? 3.770 4.801 -10.269 1.00 93.50 206 GLY A O 1
ATOM 1624 N N . ARG A 1 207 ? 3.160 6.773 -9.416 1.00 94.62 207 ARG A N 1
ATOM 1625 C CA . ARG A 1 207 ? 3.725 7.567 -10.526 1.00 94.62 207 ARG A CA 1
ATOM 1626 C C . ARG A 1 207 ? 5.248 7.655 -10.405 1.00 94.62 207 ARG A C 1
ATOM 1628 O O . ARG A 1 207 ? 5.751 8.415 -9.565 1.00 94.62 207 ARG A O 1
ATOM 1635 N N . ARG A 1 208 ? 5.950 6.856 -11.213 1.00 96.25 208 ARG A N 1
ATOM 1636 C CA . ARG A 1 208 ? 7.414 6.715 -11.266 1.00 96.25 208 ARG A CA 1
ATOM 1637 C C . ARG A 1 208 ? 7.850 6.563 -12.720 1.00 96.25 208 ARG A C 1
ATOM 1639 O O . ARG A 1 208 ? 7.229 5.816 -13.464 1.00 96.25 208 ARG A O 1
ATOM 1646 N N . GLU A 1 209 ? 8.916 7.253 -13.099 1.00 93.94 209 GLU A N 1
ATOM 1647 C CA . GLU A 1 209 ? 9.423 7.317 -14.472 1.00 93.94 209 GLU A CA 1
ATOM 1648 C C . GLU A 1 209 ? 10.955 7.295 -14.443 1.00 93.94 209 GLU A C 1
ATOM 1650 O O . GLU A 1 209 ? 11.549 7.728 -13.455 1.00 93.94 209 GLU A O 1
ATOM 1655 N N . ASN A 1 210 ? 11.577 6.829 -15.531 1.00 93.12 210 ASN A N 1
ATOM 1656 C CA . ASN A 1 210 ? 13.028 6.853 -15.761 1.00 93.12 210 ASN A CA 1
ATOM 1657 C C . ASN A 1 210 ? 13.863 6.246 -14.616 1.00 93.12 210 ASN A C 1
ATOM 1659 O O . ASN A 1 210 ? 14.844 6.836 -14.173 1.00 93.12 210 ASN A O 1
ATOM 1663 N N . MET A 1 211 ? 13.458 5.078 -14.114 1.00 95.94 211 MET A N 1
ATOM 1664 C CA . MET A 1 211 ? 14.170 4.395 -13.031 1.00 95.94 211 MET A CA 1
ATOM 1665 C C . MET A 1 211 ? 15.282 3.482 -13.575 1.00 95.94 211 MET A C 1
ATOM 1667 O O . MET A 1 211 ? 15.019 2.627 -14.414 1.00 95.94 211 MET A O 1
ATOM 1671 N N . ASP A 1 212 ? 16.501 3.572 -13.036 1.00 89.94 212 ASP A N 1
ATOM 1672 C CA . ASP A 1 212 ? 17.656 2.788 -13.524 1.00 89.94 212 ASP A CA 1
ATOM 1673 C C . ASP A 1 212 ? 17.509 1.265 -13.318 1.00 89.94 212 ASP A C 1
ATOM 1675 O O . ASP A 1 212 ? 17.985 0.455 -14.111 1.00 89.94 212 ASP A O 1
ATOM 1679 N N . GLY A 1 213 ? 16.799 0.840 -12.267 1.00 91.50 213 GLY A N 1
ATOM 1680 C CA . GLY A 1 213 ? 16.658 -0.573 -11.885 1.00 91.50 213 GLY A CA 1
ATOM 1681 C C . GLY A 1 213 ? 15.710 -1.411 -12.756 1.00 91.50 213 GLY A C 1
ATOM 1682 O O . GLY A 1 213 ? 15.491 -2.585 -12.457 1.00 91.50 213 GLY A O 1
ATOM 1683 N N . VAL A 1 214 ? 15.126 -0.843 -13.818 1.00 95.56 214 VAL A N 1
ATOM 1684 C CA . VAL A 1 214 ? 14.084 -1.505 -14.633 1.00 95.56 214 VAL A CA 1
ATOM 1685 C C . VAL A 1 214 ? 14.550 -2.807 -15.282 1.00 95.56 214 VAL A C 1
ATOM 1687 O O . VAL A 1 214 ? 13.730 -3.694 -15.522 1.00 95.56 214 VAL A O 1
ATOM 1690 N N . LEU A 1 215 ? 15.854 -2.951 -15.538 1.00 94.69 215 LEU A N 1
ATOM 1691 C CA . LEU A 1 215 ? 16.441 -4.127 -16.189 1.00 94.69 215 LEU A CA 1
ATOM 1692 C C . LEU A 1 215 ? 16.293 -5.412 -15.364 1.00 94.69 215 LEU A C 1
ATOM 1694 O O . LEU A 1 215 ? 16.264 -6.493 -15.941 1.00 94.69 215 LEU A O 1
ATOM 1698 N N . ARG A 1 216 ? 16.127 -5.307 -14.038 1.00 95.31 216 ARG A N 1
ATOM 1699 C CA . ARG A 1 216 ? 15.875 -6.470 -13.171 1.00 95.31 216 ARG A CA 1
ATOM 1700 C C . ARG A 1 216 ? 14.492 -7.088 -13.399 1.00 95.31 216 ARG A C 1
ATOM 1702 O O . ARG A 1 216 ? 14.268 -8.218 -13.004 1.00 95.31 216 ARG A O 1
ATOM 1709 N N . HIS A 1 217 ? 13.555 -6.363 -14.006 1.00 96.56 217 HIS A N 1
ATOM 1710 C CA . HIS A 1 217 ? 12.145 -6.750 -14.094 1.00 96.56 217 HIS A CA 1
ATOM 1711 C C . HIS A 1 217 ? 11.776 -7.107 -15.538 1.00 96.56 217 HIS A C 1
ATOM 1713 O O . HIS A 1 217 ? 10.979 -6.421 -16.186 1.00 96.56 217 HIS A O 1
ATOM 1719 N N . THR A 1 218 ? 12.434 -8.130 -16.083 1.00 95.75 218 THR A N 1
ATOM 1720 C CA . THR A 1 218 ? 12.375 -8.496 -17.509 1.00 95.75 218 THR A CA 1
ATOM 1721 C C . THR A 1 218 ? 10.964 -8.860 -17.973 1.00 95.75 218 THR A C 1
ATOM 1723 O O . THR A 1 218 ? 10.557 -8.416 -19.044 1.00 95.75 218 THR A O 1
ATOM 1726 N N . GLU A 1 219 ? 10.180 -9.534 -17.130 1.00 96.38 219 GLU A N 1
ATOM 1727 C CA . GLU A 1 219 ? 8.827 -10.032 -17.439 1.00 96.38 219 GLU A CA 1
ATOM 1728 C C . GLU A 1 219 ? 7.713 -9.003 -17.164 1.00 96.38 219 GLU A C 1
ATOM 1730 O O . GLU A 1 219 ? 6.534 -9.207 -17.498 1.00 96.38 219 GLU A O 1
ATOM 1735 N N . MET A 1 220 ? 8.072 -7.851 -16.587 1.00 94.88 220 MET A N 1
ATOM 1736 C CA . MET A 1 220 ? 7.180 -6.704 -16.442 1.00 94.88 220 MET A CA 1
ATOM 1737 C C . MET A 1 220 ? 7.150 -5.895 -17.742 1.00 94.88 220 MET A C 1
ATOM 1739 O O . MET A 1 220 ? 8.078 -5.145 -18.051 1.00 94.88 220 MET A O 1
ATOM 1743 N N . LEU A 1 221 ? 6.060 -6.034 -18.498 1.00 93.38 221 LEU A N 1
ATOM 1744 C CA . LEU A 1 221 ? 5.911 -5.393 -19.812 1.00 93.38 221 LEU A CA 1
ATOM 1745 C C . LEU A 1 221 ? 5.270 -4.004 -19.753 1.00 93.38 221 LEU A C 1
ATOM 1747 O O . LEU A 1 221 ? 5.441 -3.219 -20.677 1.00 93.38 221 LEU A O 1
ATOM 1751 N N . VAL A 1 222 ? 4.523 -3.695 -18.690 1.00 94.75 222 VAL A N 1
ATOM 1752 C CA . VAL A 1 222 ? 3.879 -2.384 -18.531 1.00 94.75 222 VAL A CA 1
ATOM 1753 C C . VAL A 1 222 ? 4.934 -1.383 -18.049 1.00 94.75 222 VAL A C 1
ATOM 1755 O O . VAL A 1 222 ? 5.414 -1.553 -16.925 1.00 94.75 222 VAL A O 1
ATOM 1758 N N . PRO A 1 223 ? 5.294 -0.346 -18.834 1.00 94.75 223 PRO A N 1
ATOM 1759 C CA . PRO A 1 223 ? 6.395 0.557 -18.490 1.00 94.75 223 PRO A CA 1
ATOM 1760 C C . PRO A 1 223 ? 6.238 1.223 -17.120 1.00 94.75 223 PRO A C 1
ATOM 1762 O O . PRO A 1 223 ? 7.193 1.256 -16.346 1.00 94.75 223 PRO A O 1
ATOM 1765 N N . ASP A 1 224 ? 5.035 1.682 -16.777 1.00 94.62 224 ASP A N 1
ATOM 1766 C CA . ASP A 1 224 ? 4.764 2.333 -15.488 1.00 94.62 224 ASP A CA 1
ATOM 1767 C C . ASP A 1 224 ? 4.997 1.383 -14.306 1.00 94.62 224 ASP A C 1
ATOM 1769 O O . ASP A 1 224 ? 5.674 1.731 -13.338 1.00 94.62 224 ASP A O 1
ATOM 1773 N N . LEU A 1 225 ? 4.498 0.143 -14.399 1.00 96.25 225 LEU A N 1
ATOM 1774 C CA . LEU A 1 225 ? 4.718 -0.870 -13.363 1.00 96.25 225 LEU A CA 1
ATOM 1775 C C . LEU A 1 225 ? 6.182 -1.318 -13.323 1.00 96.25 225 LEU A C 1
ATOM 1777 O O . LEU A 1 225 ? 6.706 -1.587 -12.249 1.00 96.25 225 LEU A O 1
ATOM 1781 N N . LYS A 1 226 ? 6.878 -1.346 -14.463 1.00 96.75 226 LYS A N 1
ATOM 1782 C CA . LYS A 1 226 ? 8.312 -1.656 -14.520 1.00 96.75 226 LYS A CA 1
ATOM 1783 C C . LYS A 1 226 ? 9.145 -0.590 -13.809 1.00 96.75 226 LYS A C 1
ATOM 1785 O O . LYS A 1 226 ? 10.016 -0.929 -13.010 1.00 96.75 226 LYS A O 1
ATOM 1790 N N . ASN A 1 227 ? 8.837 0.687 -14.035 1.00 98.00 227 ASN A N 1
ATOM 1791 C CA . ASN A 1 227 ? 9.445 1.792 -13.296 1.00 98.00 227 ASN A CA 1
ATOM 1792 C C . ASN A 1 227 ? 9.111 1.712 -11.803 1.00 98.00 227 ASN A C 1
ATOM 1794 O O . ASN A 1 227 ? 9.993 1.884 -10.964 1.00 98.00 227 ASN A O 1
ATOM 1798 N N . TYR A 1 228 ? 7.863 1.396 -11.450 1.00 98.12 228 TYR A N 1
ATOM 1799 C CA . TYR A 1 228 ? 7.493 1.212 -10.050 1.00 98.12 228 TYR A CA 1
ATOM 1800 C C . TYR A 1 228 ? 8.263 0.057 -9.391 1.00 98.12 228 TYR A C 1
ATOM 1802 O O . TYR A 1 228 ? 8.736 0.219 -8.271 1.00 98.12 228 TYR A O 1
ATOM 1810 N N . ALA A 1 229 ? 8.467 -1.064 -10.092 1.00 97.81 229 ALA A N 1
ATOM 1811 C CA . ALA A 1 229 ? 9.242 -2.205 -9.598 1.00 97.81 229 ALA A CA 1
ATOM 1812 C C . ALA A 1 229 ? 10.670 -1.788 -9.230 1.00 97.81 229 ALA A C 1
ATOM 1814 O O . ALA A 1 229 ? 11.127 -2.033 -8.116 1.00 97.81 229 ALA A O 1
ATOM 1815 N N . ALA A 1 230 ? 11.332 -1.059 -10.132 1.00 97.88 230 ALA A N 1
ATOM 1816 C CA . ALA A 1 230 ? 12.661 -0.520 -9.882 1.00 97.88 230 ALA A CA 1
ATOM 1817 C C . ALA A 1 230 ? 12.661 0.447 -8.685 1.00 97.88 230 ALA A C 1
ATOM 1819 O O . ALA A 1 230 ? 13.543 0.392 -7.826 1.00 97.88 230 ALA A O 1
ATOM 1820 N N . TYR A 1 231 ? 11.636 1.299 -8.586 1.00 98.31 231 TYR A N 1
ATOM 1821 C CA . TYR A 1 231 ? 11.465 2.233 -7.476 1.00 98.31 231 TYR A CA 1
ATOM 1822 C C . TYR A 1 231 ? 11.327 1.545 -6.109 1.00 98.31 231 TYR A C 1
ATOM 1824 O O . TYR A 1 231 ? 11.783 2.107 -5.109 1.00 98.31 231 TYR A O 1
ATOM 1832 N N . MET A 1 232 ? 10.777 0.327 -6.042 1.00 98.00 232 MET A N 1
ATOM 1833 C CA . MET A 1 232 ? 10.630 -0.421 -4.784 1.00 98.00 232 MET A CA 1
ATOM 1834 C C . MET A 1 232 ? 11.969 -0.720 -4.093 1.00 98.00 232 MET A C 1
ATOM 1836 O O . MET A 1 232 ? 12.016 -0.884 -2.876 1.00 98.00 232 MET A O 1
ATOM 1840 N N . THR A 1 233 ? 13.073 -0.721 -4.840 1.00 96.38 233 THR A N 1
ATOM 1841 C CA . THR A 1 233 ? 14.417 -0.946 -4.282 1.00 96.38 233 THR A CA 1
ATOM 1842 C C . THR A 1 233 ? 15.016 0.306 -3.623 1.00 96.38 233 THR A C 1
ATOM 1844 O O . THR A 1 233 ? 16.014 0.219 -2.900 1.00 96.38 233 THR A O 1
ATOM 1847 N N . THR A 1 234 ? 14.403 1.479 -3.828 1.00 97.12 234 THR A N 1
ATOM 1848 C CA . THR A 1 234 ? 14.936 2.765 -3.357 1.00 97.12 234 THR A CA 1
ATOM 1849 C C . THR A 1 234 ? 14.779 2.951 -1.842 1.00 97.12 234 THR A C 1
ATOM 1851 O O . THR A 1 234 ? 13.808 2.473 -1.247 1.00 97.12 234 THR A O 1
ATOM 1854 N N . PRO A 1 235 ? 15.664 3.738 -1.195 1.00 97.44 235 PRO A N 1
ATOM 1855 C CA . PRO A 1 235 ? 15.526 4.070 0.225 1.00 97.44 235 PRO A CA 1
ATOM 1856 C C . PRO A 1 235 ? 14.189 4.741 0.571 1.00 97.44 235 PRO A C 1
ATOM 1858 O O . PRO A 1 235 ? 13.620 4.480 1.628 1.00 97.44 235 PRO A O 1
ATOM 1861 N N . ALA A 1 236 ? 13.656 5.575 -0.330 1.00 97.75 236 ALA A N 1
ATOM 1862 C CA . ALA A 1 236 ? 12.391 6.275 -0.119 1.00 97.75 236 ALA A CA 1
ATOM 1863 C C . ALA A 1 236 ? 11.199 5.311 -0.035 1.00 97.75 236 ALA A C 1
ATOM 1865 O O . ALA A 1 236 ? 10.353 5.461 0.850 1.00 97.75 236 ALA A O 1
ATOM 1866 N N . PHE A 1 237 ? 11.149 4.310 -0.920 1.00 98.44 237 PHE A N 1
ATOM 1867 C CA . PHE A 1 237 ? 10.128 3.268 -0.852 1.00 98.44 237 PHE A CA 1
ATOM 1868 C C . PHE A 1 237 ? 10.277 2.438 0.423 1.00 98.44 237 PHE A C 1
ATOM 1870 O O . PHE A 1 237 ? 9.305 2.259 1.154 1.00 98.44 237 PHE A O 1
ATOM 1877 N N . LYS A 1 238 ? 11.500 1.986 0.730 1.00 98.38 238 LYS A N 1
ATOM 1878 C CA . LYS A 1 238 ? 11.791 1.170 1.920 1.00 98.38 238 LYS A CA 1
ATOM 1879 C C . LYS A 1 238 ? 11.379 1.869 3.215 1.00 98.38 238 LYS A C 1
ATOM 1881 O O . LYS A 1 238 ? 10.776 1.234 4.076 1.00 98.38 238 LYS A O 1
ATOM 1886 N N . ALA A 1 239 ? 11.627 3.174 3.325 1.00 98.44 239 ALA A N 1
ATOM 1887 C CA . ALA A 1 239 ? 11.184 3.975 4.462 1.00 98.44 239 ALA A CA 1
ATOM 1888 C C . ALA A 1 239 ? 9.648 4.027 4.575 1.00 98.44 239 ALA A C 1
ATOM 1890 O O . ALA A 1 239 ? 9.107 3.781 5.651 1.00 98.44 239 ALA A O 1
ATOM 1891 N N . GLY A 1 240 ? 8.939 4.272 3.466 1.00 98.56 240 GLY A N 1
ATOM 1892 C CA . GLY A 1 240 ? 7.471 4.269 3.457 1.00 98.56 240 GLY A CA 1
ATOM 1893 C C . GLY A 1 240 ? 6.865 2.903 3.775 1.00 98.56 240 GLY A C 1
ATOM 1894 O O . GLY A 1 240 ? 5.873 2.812 4.494 1.00 98.56 240 GLY A O 1
ATOM 1895 N N . LEU A 1 241 ? 7.479 1.828 3.281 1.00 98.69 241 LEU A N 1
ATOM 1896 C CA . LEU A 1 241 ? 7.060 0.463 3.581 1.00 98.69 241 LEU A CA 1
ATOM 1897 C C . LEU A 1 241 ? 7.290 0.125 5.060 1.00 98.69 241 LEU A C 1
ATOM 1899 O O . LEU A 1 241 ? 6.448 -0.525 5.673 1.00 98.69 241 LEU A O 1
ATOM 1903 N N . ALA A 1 242 ? 8.407 0.562 5.643 1.00 98.50 242 ALA A N 1
ATOM 1904 C CA . ALA A 1 242 ? 8.680 0.375 7.065 1.00 98.50 242 ALA A CA 1
ATOM 1905 C C . ALA A 1 242 ? 7.650 1.109 7.942 1.00 98.50 242 ALA A C 1
ATOM 1907 O O . ALA A 1 242 ? 7.145 0.526 8.900 1.00 98.50 242 ALA A O 1
ATOM 1908 N N . GLU A 1 243 ? 7.285 2.344 7.582 1.00 98.62 243 GLU A N 1
ATOM 1909 C CA . GLU A 1 243 ? 6.217 3.103 8.246 1.00 98.62 243 GLU A CA 1
ATOM 1910 C C . GLU A 1 243 ? 4.867 2.374 8.159 1.00 98.62 243 GLU A C 1
ATOM 1912 O O . GLU A 1 243 ? 4.201 2.175 9.176 1.00 98.62 243 GLU A O 1
ATOM 1917 N N . LEU A 1 244 ? 4.506 1.890 6.965 1.00 98.69 244 LEU A N 1
ATOM 1918 C CA . LEU A 1 244 ? 3.293 1.104 6.741 1.00 98.69 244 LEU A CA 1
ATOM 1919 C C . LEU A 1 244 ? 3.257 -0.166 7.607 1.00 98.69 244 LEU A C 1
ATOM 1921 O O . LEU A 1 244 ? 2.254 -0.437 8.264 1.00 98.69 244 LEU A O 1
ATOM 1925 N N . LYS A 1 245 ? 4.345 -0.944 7.614 1.00 98.44 245 LYS A N 1
ATOM 1926 C CA . LYS A 1 245 ? 4.472 -2.194 8.381 1.00 98.44 245 LYS A CA 1
ATOM 1927 C C . LYS A 1 245 ? 4.389 -1.962 9.883 1.00 98.44 245 LYS A C 1
ATOM 1929 O O . LYS A 1 245 ? 3.703 -2.707 10.585 1.00 98.44 245 LYS A O 1
ATOM 1934 N N . LYS A 1 246 ? 5.065 -0.919 10.372 1.00 98.19 246 LYS A N 1
ATOM 1935 C CA . LYS A 1 246 ? 5.001 -0.509 11.776 1.00 98.19 246 LYS A CA 1
ATOM 1936 C C . LYS A 1 246 ? 3.557 -0.214 12.168 1.00 98.19 246 LYS A C 1
ATOM 1938 O O . LYS A 1 246 ? 3.064 -0.799 13.130 1.00 98.19 246 LYS A O 1
ATOM 1943 N N . LEU A 1 247 ? 2.863 0.604 11.375 1.00 98.38 247 LEU A N 1
ATOM 1944 C CA . LEU A 1 247 ? 1.460 0.925 11.614 1.00 98.38 247 LEU A CA 1
ATOM 1945 C C . LEU A 1 247 ? 0.582 -0.335 11.592 1.00 98.38 247 LEU A C 1
ATOM 1947 O O . LEU A 1 247 ? -0.183 -0.553 12.526 1.00 98.38 247 LEU A O 1
ATOM 1951 N N . ALA A 1 248 ? 0.714 -1.187 10.571 1.00 98.12 248 ALA A N 1
ATOM 1952 C CA . ALA A 1 248 ? -0.043 -2.435 10.465 1.00 98.12 248 ALA A CA 1
ATOM 1953 C C . ALA A 1 248 ? 0.133 -3.320 11.709 1.00 98.12 248 ALA A C 1
ATOM 1955 O O . ALA A 1 248 ? -0.847 -3.794 12.278 1.00 98.12 248 ALA A O 1
ATOM 1956 N N . THR A 1 249 ? 1.375 -3.481 12.171 1.00 97.19 249 THR A N 1
ATOM 1957 C CA . THR A 1 249 ? 1.711 -4.285 13.353 1.00 97.19 249 THR A CA 1
ATOM 1958 C C . THR A 1 249 ? 1.121 -3.689 14.631 1.00 97.19 249 THR A C 1
ATOM 1960 O O . THR A 1 249 ? 0.539 -4.404 15.444 1.00 97.19 249 THR A O 1
ATOM 1963 N N . GLU A 1 250 ? 1.231 -2.373 14.820 1.00 96.69 250 GLU A N 1
ATOM 1964 C CA . GLU A 1 250 ? 0.675 -1.680 15.988 1.00 96.69 250 GLU A CA 1
ATOM 1965 C C . GLU A 1 250 ? -0.856 -1.742 16.042 1.00 96.69 250 GLU A C 1
ATOM 1967 O O . GLU A 1 250 ? -1.427 -1.838 17.129 1.00 96.69 250 GLU A O 1
ATOM 1972 N N . GLN A 1 251 ? -1.529 -1.687 14.888 1.00 96.94 251 GLN A N 1
ATOM 1973 C CA . GLN A 1 251 ? -2.985 -1.818 14.818 1.00 96.94 251 GLN A CA 1
ATOM 1974 C C . GLN A 1 251 ? -3.436 -3.267 15.013 1.00 96.94 251 GLN A C 1
ATOM 1976 O O . GLN A 1 251 ? -4.402 -3.496 15.741 1.00 96.94 251 GLN A O 1
ATOM 1981 N N . ALA A 1 252 ? -2.705 -4.240 14.462 1.00 96.31 252 ALA A N 1
ATOM 1982 C CA . ALA A 1 252 ? -3.006 -5.660 14.638 1.00 96.31 252 ALA A CA 1
ATOM 1983 C C . ALA A 1 252 ? -2.984 -6.070 16.119 1.00 96.31 252 ALA A C 1
ATOM 1985 O O . ALA A 1 252 ? -3.908 -6.736 16.579 1.00 96.31 252 ALA A O 1
ATOM 1986 N N . LYS A 1 253 ? -2.016 -5.566 16.903 1.00 95.75 253 LYS A N 1
ATOM 1987 C CA . LYS A 1 253 ? -1.962 -5.753 18.370 1.00 95.75 253 LYS A CA 1
ATOM 1988 C C . LYS A 1 253 ? -3.207 -5.247 19.111 1.00 95.75 253 LYS A C 1
ATOM 1990 O O . LYS A 1 253 ? -3.470 -5.666 20.229 1.00 95.75 253 LYS A O 1
ATOM 1995 N N . LYS A 1 254 ? -3.971 -4.337 18.502 1.00 95.50 254 LYS A N 1
ATOM 1996 C CA . LYS A 1 254 ? -5.220 -3.775 19.042 1.00 95.50 254 LYS A CA 1
ATOM 1997 C C . LYS A 1 254 ? -6.469 -4.444 18.454 1.00 95.50 254 LYS A C 1
ATOM 1999 O O . LYS A 1 254 ? -7.568 -3.918 18.621 1.00 95.50 254 LYS A O 1
ATOM 2004 N N . GLY A 1 255 ? -6.312 -5.541 17.707 1.00 95.38 255 GLY A N 1
ATOM 2005 C CA . GLY A 1 255 ? -7.401 -6.190 16.973 1.00 95.38 255 GLY A CA 1
ATOM 2006 C C . GLY A 1 255 ? -7.948 -5.343 15.818 1.00 95.38 255 GLY A C 1
ATOM 2007 O O . GLY A 1 255 ? -9.106 -5.499 15.438 1.00 95.38 255 GLY A O 1
ATOM 2008 N N . LYS A 1 256 ? -7.153 -4.405 15.286 1.00 97.06 256 LYS A N 1
ATOM 2009 C CA . LYS A 1 256 ? -7.543 -3.503 14.194 1.00 97.06 256 LYS A CA 1
ATOM 2010 C C . LYS A 1 256 ? -6.721 -3.755 12.939 1.00 97.06 256 LYS A C 1
ATOM 2012 O O . LYS A 1 256 ? -5.589 -4.228 12.995 1.00 97.06 256 LYS A O 1
ATOM 2017 N N . ARG A 1 257 ? -7.295 -3.394 11.793 1.00 97.62 257 ARG A N 1
ATOM 2018 C CA . ARG A 1 257 ? -6.663 -3.518 10.473 1.00 97.62 257 ARG A CA 1
ATOM 2019 C C . ARG A 1 257 ? -6.356 -2.148 9.885 1.00 97.62 257 ARG A C 1
ATOM 2021 O O . ARG A 1 257 ? -6.960 -1.138 10.253 1.00 97.62 257 ARG A O 1
ATOM 2028 N N . ILE A 1 258 ? -5.455 -2.123 8.912 1.00 98.62 258 ILE A N 1
ATOM 2029 C CA . ILE A 1 258 ? -5.273 -0.968 8.029 1.00 98.62 258 ILE A CA 1
ATOM 2030 C C . ILE A 1 258 ? -5.724 -1.325 6.617 1.00 98.62 258 ILE A C 1
ATOM 2032 O O . ILE A 1 258 ? -5.685 -2.495 6.233 1.00 98.62 258 ILE A O 1
ATOM 2036 N N . VAL A 1 259 ? -6.120 -0.321 5.835 1.00 98.62 259 VAL A N 1
ATOM 2037 C CA . VAL A 1 259 ? -6.442 -0.493 4.417 1.00 98.62 259 VAL A CA 1
ATOM 2038 C C . VAL A 1 259 ? -5.519 0.350 3.541 1.00 98.62 259 VAL A C 1
ATOM 2040 O O . VAL A 1 259 ? -5.401 1.558 3.726 1.00 98.62 259 VAL A O 1
ATOM 2043 N N . LEU A 1 260 ? -4.878 -0.281 2.561 1.00 98.50 260 LEU A N 1
ATOM 2044 C CA . LEU A 1 260 ? -4.194 0.385 1.460 1.00 98.50 260 LEU A CA 1
ATOM 2045 C C . LEU A 1 260 ? -5.221 0.838 0.425 1.00 98.50 260 LEU A C 1
ATOM 2047 O O . LEU A 1 260 ? -5.948 0.018 -0.138 1.00 98.50 260 LEU A O 1
ATOM 2051 N N . MET A 1 261 ? -5.256 2.137 0.142 1.00 98.25 261 MET A N 1
ATOM 2052 C CA . MET A 1 261 ? -6.204 2.726 -0.798 1.00 98.25 261 MET A CA 1
ATOM 2053 C C . MET A 1 261 ? -5.498 3.323 -2.020 1.00 98.25 261 MET A C 1
ATOM 2055 O O . MET A 1 261 ? -4.554 4.104 -1.885 1.00 98.25 261 MET A O 1
ATOM 2059 N N . CYS A 1 262 ? -5.992 2.994 -3.216 1.00 96.75 262 CYS A N 1
ATOM 2060 C CA . CYS A 1 262 ? -5.621 3.643 -4.478 1.00 96.75 262 CYS A CA 1
ATOM 2061 C C . CYS A 1 262 ? -6.864 4.000 -5.317 1.00 96.75 262 CYS A C 1
ATOM 2063 O O . CYS A 1 262 ? -7.995 3.810 -4.862 1.00 96.75 262 CYS A O 1
ATOM 2065 N N . GLU A 1 263 ? -6.661 4.557 -6.515 1.00 94.94 263 GLU A N 1
ATOM 2066 C CA . GLU A 1 263 ? -7.750 5.016 -7.389 1.00 94.94 263 GLU A CA 1
ATOM 2067 C C . GLU A 1 263 ? -8.363 3.885 -8.221 1.00 94.94 263 GLU A C 1
ATOM 2069 O O . GLU A 1 263 ? -9.580 3.815 -8.367 1.00 94.94 263 GLU A O 1
ATOM 2074 N N . GLU A 1 264 ? -7.552 2.967 -8.735 1.00 94.50 264 GLU A N 1
ATOM 2075 C CA . GLU A 1 264 ? -8.001 1.908 -9.635 1.00 94.50 264 GLU A CA 1
ATOM 2076 C C . GLU A 1 264 ? -8.918 0.915 -8.911 1.00 94.50 264 GLU A C 1
ATOM 2078 O O . GLU A 1 264 ? -8.596 0.450 -7.819 1.00 94.50 264 GLU A O 1
ATOM 2083 N N . ALA A 1 265 ? -10.037 0.525 -9.531 1.00 90.81 265 ALA A N 1
ATOM 2084 C CA . ALA A 1 265 ? -10.959 -0.446 -8.934 1.00 90.81 265 ALA A CA 1
ATOM 2085 C C . ALA A 1 265 ? -10.279 -1.810 -8.716 1.00 90.81 265 ALA A C 1
ATOM 2087 O O . ALA A 1 265 ? -10.284 -2.349 -7.613 1.00 90.81 265 ALA A O 1
ATOM 2088 N N . VAL A 1 266 ? -9.626 -2.335 -9.757 1.00 91.94 266 VAL A N 1
ATOM 2089 C CA . VAL A 1 266 ? -9.016 -3.672 -9.745 1.00 91.94 266 VAL A CA 1
ATOM 2090 C C . VAL A 1 266 ? -7.537 -3.628 -9.370 1.00 91.94 266 VAL A C 1
ATOM 2092 O O . VAL A 1 266 ? -6.766 -2.815 -9.884 1.00 91.94 266 VAL A O 1
ATOM 2095 N N . HIS A 1 267 ? -7.111 -4.512 -8.466 1.00 91.00 267 HIS A N 1
ATOM 2096 C CA . HIS A 1 267 ? -5.745 -4.484 -7.940 1.00 91.00 267 HIS A CA 1
ATOM 2097 C C . HIS A 1 267 ? -4.694 -4.893 -8.974 1.00 91.00 267 HIS A C 1
ATOM 2099 O O . HIS A 1 267 ? -3.628 -4.289 -9.015 1.00 91.00 267 HIS A O 1
ATOM 2105 N N . TRP A 1 268 ? -4.994 -5.842 -9.864 1.00 90.19 268 TRP A N 1
ATOM 2106 C CA . TRP A 1 268 ? -4.020 -6.379 -10.824 1.00 90.19 268 TRP A CA 1
ATOM 2107 C C . TRP A 1 268 ? -3.565 -5.398 -11.916 1.00 90.19 268 TRP A C 1
ATOM 2109 O O . TRP A 1 268 ? -2.643 -5.724 -12.658 1.00 90.19 268 TRP A O 1
ATOM 2119 N N . ARG A 1 269 ? -4.180 -4.211 -12.021 1.00 90.88 269 ARG A N 1
ATOM 2120 C CA . ARG A 1 269 ? -3.801 -3.161 -12.987 1.00 90.88 269 ARG A CA 1
ATOM 2121 C C . ARG A 1 269 ? -3.060 -1.975 -12.363 1.00 90.88 269 ARG A C 1
ATOM 2123 O O . ARG A 1 269 ? -2.783 -1.017 -13.072 1.00 90.88 269 ARG A O 1
ATOM 2130 N N . CYS A 1 270 ? -2.774 -2.006 -11.062 1.00 94.44 270 CYS A N 1
ATOM 2131 C CA . CYS A 1 270 ? -2.245 -0.849 -10.336 1.00 94.44 270 CYS A CA 1
ATOM 2132 C C . CYS A 1 270 ? -1.036 -1.204 -9.465 1.00 94.44 270 CYS A C 1
ATOM 2134 O O . CYS A 1 270 ? -0.808 -2.366 -9.124 1.00 94.44 270 CYS A O 1
ATOM 2136 N N . HIS A 1 271 ? -0.295 -0.179 -9.042 1.00 96.50 271 HIS A N 1
ATOM 2137 C CA . HIS A 1 271 ? 0.909 -0.310 -8.211 1.00 96.50 271 HIS A CA 1
ATOM 2138 C C . HIS A 1 271 ? 0.636 -0.909 -6.828 1.00 96.50 271 HIS A C 1
ATOM 2140 O O . HIS A 1 271 ? 1.522 -1.525 -6.243 1.00 96.50 271 HIS A O 1
ATOM 2146 N N . ARG A 1 272 ? -0.597 -0.793 -6.312 1.00 96.94 272 ARG A N 1
ATOM 2147 C CA . ARG A 1 272 ? -1.001 -1.424 -5.043 1.00 96.94 272 ARG A CA 1
ATOM 2148 C C . ARG A 1 272 ? -0.718 -2.927 -5.032 1.00 96.94 272 ARG A C 1
ATOM 2150 O O . ARG A 1 272 ? -0.375 -3.448 -3.977 1.00 96.94 272 ARG A O 1
ATOM 2157 N N . ARG A 1 273 ? -0.848 -3.617 -6.176 1.00 97.31 273 ARG A N 1
ATOM 2158 C CA . ARG A 1 273 ? -0.500 -5.044 -6.275 1.00 97.31 273 ARG A CA 1
ATOM 2159 C C . ARG A 1 273 ? 0.946 -5.279 -5.862 1.00 97.31 273 ARG A C 1
ATOM 2161 O O . ARG A 1 273 ? 1.213 -6.200 -5.119 1.00 97.31 273 ARG A O 1
ATOM 2168 N N . MET A 1 274 ? 1.846 -4.411 -6.295 1.00 98.19 274 MET A N 1
ATOM 2169 C CA . MET A 1 274 ? 3.278 -4.569 -6.080 1.00 98.19 274 MET A CA 1
ATOM 2170 C C . MET A 1 274 ? 3.686 -4.240 -4.639 1.00 98.19 274 MET A C 1
ATOM 2172 O O . MET A 1 274 ? 4.595 -4.856 -4.088 1.00 98.19 274 MET A O 1
ATOM 2176 N N . ILE A 1 275 ? 2.973 -3.313 -3.985 1.00 98.62 275 ILE A N 1
ATOM 2177 C CA . ILE A 1 275 ? 3.082 -3.123 -2.528 1.00 98.62 275 ILE A CA 1
ATOM 2178 C C . ILE A 1 275 ? 2.616 -4.393 -1.804 1.00 98.62 275 ILE A C 1
ATOM 2180 O O . ILE A 1 275 ? 3.269 -4.837 -0.863 1.00 98.62 275 ILE A O 1
ATOM 2184 N N . ALA A 1 276 ? 1.509 -4.987 -2.253 1.00 98.50 276 ALA A N 1
ATOM 2185 C CA . ALA A 1 276 ? 0.987 -6.224 -1.689 1.00 98.50 276 ALA A CA 1
ATOM 2186 C C . ALA A 1 276 ? 1.951 -7.410 -1.906 1.00 98.50 276 ALA A C 1
ATOM 2188 O O . ALA A 1 276 ? 2.200 -8.140 -0.950 1.00 98.50 276 ALA A O 1
ATOM 2189 N N . ASP A 1 277 ? 2.574 -7.537 -3.086 1.00 98.38 277 ASP A N 1
ATOM 2190 C CA . ASP A 1 277 ? 3.586 -8.561 -3.388 1.00 98.38 277 ASP A CA 1
ATOM 2191 C C . ASP A 1 277 ? 4.746 -8.466 -2.382 1.00 98.38 277 ASP A C 1
ATOM 2193 O O . ASP A 1 277 ? 5.175 -9.462 -1.798 1.00 98.38 277 ASP A O 1
ATOM 2197 N N . ARG A 1 278 ? 5.219 -7.240 -2.118 1.00 98.38 278 ARG A N 1
ATOM 2198 C CA . ARG A 1 278 ? 6.267 -6.966 -1.128 1.00 98.38 278 ARG A CA 1
ATOM 2199 C C . ARG A 1 278 ? 5.845 -7.327 0.294 1.00 98.38 278 ARG A C 1
ATOM 2201 O O . ARG A 1 278 ? 6.629 -7.937 1.012 1.00 98.38 278 ARG A O 1
ATOM 2208 N N . LEU A 1 279 ? 4.634 -6.958 0.708 1.00 98.38 279 LEU A N 1
ATOM 2209 C CA . LEU A 1 279 ? 4.109 -7.291 2.035 1.00 98.38 279 LEU A CA 1
ATOM 2210 C C . LEU A 1 279 ? 3.994 -8.809 2.237 1.00 98.38 279 LEU A C 1
ATOM 2212 O O . LEU A 1 279 ? 4.403 -9.308 3.282 1.00 98.38 279 LEU A O 1
ATOM 2216 N N . VAL A 1 280 ? 3.510 -9.544 1.232 1.00 98.06 280 VAL A N 1
ATOM 2217 C CA . VAL A 1 280 ? 3.429 -11.014 1.269 1.00 98.06 280 VAL A CA 1
ATOM 2218 C C . VAL A 1 280 ? 4.820 -11.648 1.311 1.00 98.06 280 VAL A C 1
ATOM 2220 O O . VAL A 1 280 ? 5.043 -12.576 2.090 1.00 98.06 280 VAL A O 1
ATOM 2223 N N . ALA A 1 281 ? 5.789 -11.118 0.557 1.00 97.44 281 ALA A N 1
ATOM 2224 C CA . ALA A 1 281 ? 7.185 -11.551 0.657 1.00 97.44 281 ALA A CA 1
ATOM 2225 C C . ALA A 1 281 ? 7.744 -11.371 2.083 1.00 97.44 281 ALA A C 1
ATOM 2227 O O . ALA A 1 281 ? 8.496 -12.213 2.570 1.00 97.44 281 ALA A O 1
ATOM 2228 N N . ASP A 1 282 ? 7.296 -10.324 2.781 1.00 96.56 282 ASP A N 1
ATOM 2229 C CA . ASP A 1 282 ? 7.600 -10.042 4.189 1.00 96.56 282 ASP A CA 1
ATOM 2230 C C . ASP A 1 282 ? 6.675 -10.756 5.187 1.00 96.56 282 ASP A C 1
ATOM 2232 O O . ASP A 1 282 ? 6.640 -10.394 6.364 1.00 96.56 282 ASP A O 1
ATOM 2236 N N . LYS A 1 283 ? 5.943 -11.774 4.724 1.00 96.00 283 LYS A N 1
ATOM 2237 C CA . LYS A 1 283 ? 5.066 -12.642 5.517 1.00 96.00 283 LYS A CA 1
ATOM 2238 C C . LYS A 1 283 ? 3.839 -11.958 6.111 1.00 96.00 283 LYS A C 1
ATOM 2240 O O . LYS A 1 283 ? 3.285 -12.501 7.050 1.00 96.00 283 LYS A O 1
ATOM 2245 N N . TYR A 1 284 ? 3.378 -10.827 5.578 1.00 97.56 284 TYR A N 1
ATOM 2246 C CA . TYR A 1 284 ? 2.077 -10.249 5.945 1.00 97.56 284 TYR A CA 1
ATOM 2247 C C . TYR A 1 284 ? 0.941 -10.954 5.196 1.00 97.56 284 TYR A C 1
ATOM 2249 O O . TYR A 1 284 ? 1.109 -11.357 4.045 1.00 97.56 284 TYR A O 1
ATOM 2257 N N . ILE A 1 285 ? -0.242 -11.023 5.812 1.00 97.75 285 ILE A N 1
ATOM 2258 C CA . ILE A 1 285 ? -1.467 -11.440 5.119 1.00 97.75 285 ILE A CA 1
ATOM 2259 C C . ILE A 1 285 ? -2.044 -10.202 4.438 1.00 97.75 285 ILE A C 1
ATOM 2261 O O . ILE A 1 285 ? -2.315 -9.200 5.099 1.00 97.75 285 ILE A O 1
ATOM 2265 N N . VAL A 1 286 ? -2.251 -10.251 3.122 1.00 98.38 286 VAL A N 1
ATOM 2266 C CA . VAL A 1 286 ? -2.860 -9.138 2.381 1.00 98.38 286 VAL A CA 1
ATOM 2267 C C . VAL A 1 286 ? -4.150 -9.599 1.720 1.00 98.38 286 VAL A C 1
ATOM 2269 O O . VAL A 1 286 ? -4.164 -10.629 1.055 1.00 98.38 286 VAL A O 1
ATOM 2272 N N . LYS A 1 287 ? -5.239 -8.839 1.872 1.00 97.88 287 LYS A N 1
ATOM 2273 C CA . LYS A 1 287 ? -6.552 -9.165 1.286 1.00 97.88 287 LYS A CA 1
ATOM 2274 C C . LYS A 1 287 ? -7.098 -8.009 0.456 1.00 97.88 287 LYS A C 1
ATOM 2276 O O . LYS A 1 287 ? -7.163 -6.874 0.922 1.00 97.88 287 LYS A O 1
ATOM 2281 N N . HIS A 1 288 ? -7.529 -8.299 -0.768 1.00 97.12 288 HIS A N 1
ATOM 2282 C CA . HIS A 1 288 ? -8.228 -7.356 -1.643 1.00 97.12 288 HIS A CA 1
ATOM 2283 C C . HIS A 1 288 ? -9.722 -7.394 -1.343 1.00 97.12 288 HIS A C 1
ATOM 2285 O O . HIS A 1 288 ? -10.361 -8.437 -1.478 1.00 97.12 288 HIS A O 1
ATOM 2291 N N . MET A 1 289 ? -10.260 -6.254 -0.920 1.00 95.12 289 MET A N 1
ATOM 2292 C CA . MET A 1 289 ? -11.663 -6.098 -0.558 1.00 95.12 289 MET A CA 1
ATOM 2293 C C . MET A 1 289 ? -12.548 -6.049 -1.807 1.00 95.12 289 MET A C 1
ATOM 2295 O O . MET A 1 289 ? -12.252 -5.331 -2.765 1.00 95.12 289 MET A O 1
ATOM 2299 N N . GLY A 1 290 ? -13.655 -6.783 -1.762 1.00 88.06 290 GLY A N 1
ATOM 2300 C CA . GLY A 1 290 ? -14.800 -6.635 -2.650 1.00 88.06 290 GLY A CA 1
ATOM 2301 C C . GLY A 1 290 ? -15.744 -5.529 -2.176 1.00 88.06 290 GLY A C 1
ATOM 2302 O O . GLY A 1 290 ? -15.367 -4.636 -1.415 1.00 88.06 290 GLY A O 1
ATOM 2303 N N . LEU A 1 291 ? -16.994 -5.582 -2.637 1.00 86.38 291 LEU A N 1
ATOM 2304 C CA . LEU A 1 291 ? -18.015 -4.582 -2.295 1.00 86.38 291 LEU A CA 1
ATOM 2305 C C . LEU A 1 291 ? -18.800 -4.946 -1.032 1.00 86.38 291 LEU A C 1
ATOM 2307 O O . LEU A 1 291 ? -19.536 -4.113 -0.504 1.00 86.38 291 LEU A O 1
ATOM 2311 N N . ARG A 1 292 ? -18.630 -6.179 -0.542 1.00 84.50 292 ARG A N 1
ATOM 2312 C CA . ARG A 1 292 ? -19.205 -6.691 0.705 1.00 84.50 292 ARG A CA 1
ATOM 2313 C C . ARG A 1 292 ? -18.090 -7.118 1.659 1.00 84.50 292 ARG A C 1
ATOM 2315 O O . ARG A 1 292 ? -17.054 -7.607 1.225 1.00 84.50 292 ARG A O 1
ATOM 2322 N N . ALA A 1 293 ? -18.323 -7.014 2.969 1.00 79.62 293 ALA A N 1
ATOM 2323 C CA . ALA A 1 293 ? -17.308 -7.335 3.985 1.00 79.62 293 ALA A CA 1
ATOM 2324 C C . ALA A 1 293 ? -16.804 -8.790 3.911 1.00 79.62 293 ALA A C 1
ATOM 2326 O O . ALA A 1 293 ? -15.625 -9.051 4.134 1.00 79.62 293 ALA A O 1
ATOM 2327 N N . LYS A 1 294 ? -17.690 -9.733 3.557 1.00 80.81 294 LYS A N 1
ATOM 2328 C CA . LYS A 1 294 ? -17.353 -11.158 3.389 1.00 80.81 294 LYS A CA 1
ATOM 2329 C C . LYS A 1 294 ? -16.648 -11.465 2.054 1.00 80.81 294 LYS A C 1
ATOM 2331 O O . LYS A 1 294 ? -16.174 -12.578 1.859 1.00 80.81 294 LYS A O 1
ATOM 2336 N N . GLU A 1 295 ? -16.565 -10.506 1.133 1.00 90.06 295 GLU A N 1
ATOM 2337 C CA . GLU A 1 295 ? -15.860 -10.666 -0.139 1.00 90.06 295 GLU A CA 1
ATOM 2338 C C . GLU A 1 295 ? -14.438 -10.142 0.007 1.00 90.06 295 GLU A C 1
ATOM 2340 O O . GLU A 1 295 ? -14.172 -8.960 -0.187 1.00 90.06 295 GLU A O 1
ATOM 2345 N N . CYS A 1 296 ? -13.510 -11.021 0.361 1.00 92.94 296 CYS A N 1
ATOM 2346 C CA . CYS A 1 296 ? -12.088 -10.714 0.343 1.00 92.94 296 CYS A CA 1
ATOM 2347 C C . CYS A 1 296 ? -11.351 -11.800 -0.425 1.00 92.94 296 CYS A C 1
ATOM 2349 O O . CYS A 1 296 ? -11.602 -12.986 -0.223 1.00 92.94 296 CYS A O 1
ATOM 2351 N N . VAL A 1 297 ? -10.426 -11.384 -1.284 1.00 94.88 297 VAL A N 1
ATOM 2352 C CA . VAL A 1 297 ? -9.527 -12.293 -1.996 1.00 94.88 297 VAL A CA 1
ATOM 2353 C C . VAL A 1 297 ? -8.136 -12.123 -1.417 1.00 94.88 297 VAL A C 1
ATOM 2355 O O . VAL A 1 297 ? -7.590 -11.018 -1.423 1.00 94.88 297 VAL A O 1
ATOM 2358 N N . GLU A 1 298 ? -7.567 -13.204 -0.898 1.00 97.00 298 GLU A N 1
ATOM 2359 C CA . GLU A 1 298 ? -6.189 -13.190 -0.423 1.00 97.00 298 GLU A CA 1
ATOM 2360 C C . GLU A 1 298 ? -5.228 -12.908 -1.580 1.00 97.00 298 GLU A C 1
ATOM 2362 O O . GLU A 1 298 ? -5.385 -13.395 -2.703 1.00 97.00 298 GLU A O 1
ATOM 2367 N N . HIS A 1 299 ? -4.250 -12.052 -1.322 1.00 97.75 299 HIS A N 1
ATOM 2368 C CA . HIS A 1 299 ? -3.259 -11.694 -2.304 1.00 97.75 299 HIS A CA 1
ATOM 2369 C C . HIS A 1 299 ? -2.205 -12.788 -2.402 1.00 97.75 299 HIS A C 1
ATOM 2371 O O . HIS A 1 299 ? -1.440 -13.022 -1.472 1.00 97.75 299 HIS A O 1
ATOM 2377 N N . VAL A 1 300 ? -2.117 -13.390 -3.578 1.00 96.50 300 VAL A N 1
ATOM 2378 C CA . VAL A 1 300 ? -0.971 -14.206 -3.962 1.00 96.50 300 VAL A CA 1
ATOM 2379 C C . VAL A 1 300 ? -0.008 -13.329 -4.747 1.00 96.50 300 VAL A C 1
ATOM 2381 O O . VAL A 1 300 ? -0.453 -12.531 -5.587 1.00 96.50 300 VAL A O 1
ATOM 2384 N N . MET A 1 301 ? 1.293 -13.495 -4.478 1.00 96.50 301 MET A N 1
ATOM 2385 C CA . MET A 1 301 ? 2.330 -12.815 -5.245 1.00 96.50 301 MET A CA 1
ATOM 2386 C C . MET A 1 301 ? 2.092 -13.018 -6.743 1.00 96.50 301 MET A C 1
ATOM 2388 O O . MET A 1 301 ? 1.656 -14.085 -7.186 1.00 96.50 301 MET A O 1
ATOM 2392 N N . TRP A 1 302 ? 2.351 -11.989 -7.543 1.00 95.69 302 TRP A N 1
ATOM 2393 C CA . TRP A 1 302 ? 2.241 -12.099 -8.991 1.00 95.69 302 TRP A CA 1
ATOM 2394 C C . TRP A 1 302 ? 3.059 -13.301 -9.489 1.00 95.69 302 TRP A C 1
ATOM 2396 O O . TRP A 1 302 ? 4.210 -13.451 -9.119 1.00 95.69 302 TRP A O 1
ATOM 2406 N N . ASN A 1 303 ? 2.487 -14.147 -10.347 1.00 95.19 303 ASN A N 1
ATOM 2407 C CA . ASN A 1 303 ? 3.160 -15.307 -10.940 1.00 95.19 303 ASN A CA 1
ATOM 2408 C C . ASN A 1 303 ? 4.473 -15.004 -11.690 1.00 95.19 303 ASN A C 1
ATOM 2410 O O . ASN A 1 303 ? 5.234 -15.930 -11.936 1.00 95.19 303 ASN A O 1
ATOM 2414 N N . ILE A 1 304 ? 4.742 -13.744 -12.048 1.00 96.12 304 ILE A N 1
ATOM 2415 C CA . ILE A 1 304 ? 6.037 -13.319 -12.609 1.00 96.12 304 ILE A CA 1
ATOM 2416 C C . ILE A 1 304 ? 7.026 -12.827 -11.537 1.00 96.12 304 ILE A C 1
ATOM 2418 O O . ILE A 1 304 ? 8.140 -12.427 -11.868 1.00 96.12 304 ILE A O 1
ATOM 2422 N N . ALA A 1 305 ? 6.609 -12.779 -10.271 1.00 97.38 305 ALA A N 1
ATOM 2423 C CA . ALA A 1 305 ? 7.369 -12.249 -9.151 1.00 97.38 305 ALA A CA 1
ATOM 2424 C C . ALA A 1 305 ? 8.046 -13.359 -8.343 1.00 97.38 305 ALA A C 1
ATOM 2426 O O . ALA A 1 305 ? 7.484 -14.429 -8.115 1.00 97.38 305 ALA A O 1
ATOM 2427 N N . ARG A 1 306 ? 9.238 -13.058 -7.833 1.00 96.88 306 ARG A N 1
ATOM 2428 C CA . ARG A 1 306 ? 9.969 -13.883 -6.866 1.00 96.88 306 ARG A CA 1
ATOM 2429 C C . ARG A 1 306 ? 10.756 -13.006 -5.902 1.00 96.88 306 ARG A C 1
ATOM 2431 O O . ARG A 1 306 ? 11.026 -11.837 -6.184 1.00 96.88 306 ARG A O 1
ATOM 2438 N N . LEU A 1 307 ? 11.170 -13.594 -4.787 1.00 97.44 307 LEU A N 1
ATOM 2439 C CA . LEU A 1 307 ? 12.131 -12.981 -3.878 1.00 97.44 307 LEU A CA 1
ATOM 2440 C C . LEU A 1 307 ? 13.555 -13.312 -4.352 1.00 97.44 307 LEU A C 1
ATOM 2442 O O . LEU A 1 307 ? 13.890 -14.479 -4.556 1.00 97.44 307 LEU A O 1
ATOM 2446 N N . ALA A 1 308 ? 14.377 -12.293 -4.588 1.00 96.25 308 ALA A N 1
ATOM 2447 C CA . ALA A 1 308 ? 15.786 -12.457 -4.938 1.00 96.25 308 ALA A CA 1
ATOM 2448 C C . ALA A 1 308 ? 16.671 -12.625 -3.687 1.00 96.25 308 ALA A C 1
ATOM 2450 O O . ALA A 1 308 ? 16.218 -12.432 -2.560 1.00 96.25 308 ALA A O 1
ATOM 2451 N N . LEU A 1 309 ? 17.946 -12.985 -3.886 1.00 95.00 309 LEU A N 1
ATOM 2452 C CA . LEU A 1 309 ? 18.908 -13.226 -2.796 1.00 95.00 309 LEU A CA 1
ATOM 2453 C C . LEU A 1 309 ? 19.177 -11.982 -1.937 1.00 95.00 309 LEU A C 1
ATOM 2455 O O . LEU A 1 309 ? 19.465 -12.101 -0.753 1.00 95.00 309 LEU A O 1
ATOM 2459 N N . ASP A 1 310 ? 19.046 -10.790 -2.519 1.00 94.62 310 ASP A N 1
ATOM 2460 C CA . ASP A 1 310 ? 19.147 -9.505 -1.820 1.00 94.62 310 ASP A CA 1
ATOM 2461 C C . ASP A 1 310 ? 17.852 -9.118 -1.084 1.00 94.62 310 ASP A C 1
ATOM 2463 O O . ASP A 1 310 ? 17.703 -7.982 -0.636 1.00 94.62 310 ASP A O 1
ATOM 2467 N N . ASN A 1 311 ? 16.917 -10.064 -0.947 1.00 95.06 311 ASN A N 1
ATOM 2468 C CA . ASN A 1 311 ? 15.615 -9.889 -0.320 1.00 95.06 311 ASN A CA 1
ATOM 2469 C C . ASN A 1 311 ? 14.735 -8.838 -1.018 1.00 95.06 311 ASN A C 1
ATOM 2471 O O . ASN A 1 311 ? 13.828 -8.296 -0.390 1.00 95.06 311 ASN A O 1
ATOM 2475 N N . GLU A 1 312 ? 14.971 -8.536 -2.299 1.00 96.81 312 GLU A N 1
ATOM 2476 C CA . GLU A 1 312 ? 14.112 -7.676 -3.120 1.00 96.81 312 GLU A CA 1
ATOM 2477 C C . GLU A 1 312 ? 13.098 -8.494 -3.928 1.00 96.81 312 GLU A C 1
ATOM 2479 O O . GLU A 1 312 ? 13.384 -9.608 -4.371 1.00 96.81 312 GLU A O 1
ATOM 2484 N N . VAL A 1 313 ? 11.909 -7.928 -4.158 1.00 97.62 313 VAL A N 1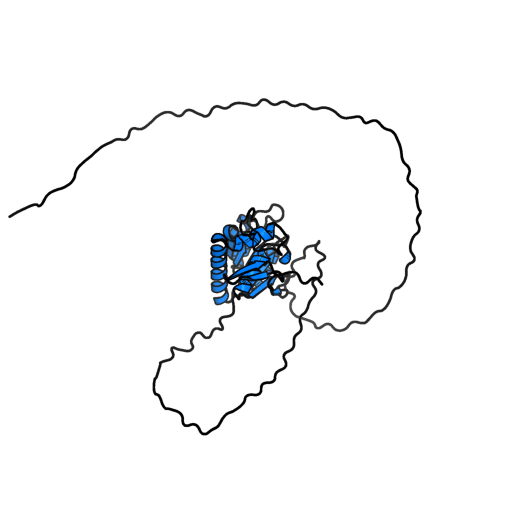
ATOM 2485 C CA . VAL A 1 313 ? 10.924 -8.534 -5.065 1.00 97.62 313 VAL A CA 1
ATOM 2486 C C . VAL A 1 313 ? 11.291 -8.173 -6.499 1.00 97.62 313 VAL A C 1
ATOM 2488 O O . VAL A 1 313 ? 11.345 -6.998 -6.866 1.00 97.62 313 VAL A O 1
ATOM 2491 N N . VAL A 1 314 ? 11.531 -9.195 -7.314 1.00 97.69 314 VAL A N 1
ATOM 2492 C CA . VAL A 1 314 ? 11.915 -9.069 -8.721 1.00 97.69 314 VAL A CA 1
ATOM 2493 C C . VAL A 1 314 ? 10.830 -9.698 -9.594 1.00 97.69 314 VAL A C 1
ATOM 2495 O O . VAL A 1 314 ? 10.198 -10.662 -9.177 1.00 97.69 314 VAL A O 1
ATOM 2498 N N . TYR A 1 315 ? 10.589 -9.126 -10.780 1.00 97.44 315 TYR A N 1
ATOM 2499 C CA . TYR A 1 315 ? 9.500 -9.513 -11.689 1.00 97.44 315 TYR A CA 1
ATOM 2500 C C . TYR A 1 315 ? 10.092 -10.027 -13.009 1.00 97.44 315 TYR A C 1
ATOM 2502 O O . TYR A 1 315 ? 10.019 -9.353 -14.038 1.00 97.44 315 TYR A O 1
ATOM 2510 N N . ASP A 1 316 ? 10.778 -11.161 -12.936 1.00 96.69 316 ASP A N 1
ATOM 2511 C CA . ASP A 1 316 ? 11.559 -11.778 -14.014 1.00 96.69 316 ASP A CA 1
ATOM 2512 C C . ASP A 1 316 ? 11.263 -13.276 -14.202 1.00 96.69 316 ASP A C 1
ATOM 2514 O O . ASP A 1 316 ? 11.929 -13.940 -14.993 1.00 96.69 316 ASP A O 1
ATOM 2518 N N . VAL A 1 317 ? 10.270 -13.822 -13.491 1.00 96.56 317 VAL A N 1
ATOM 2519 C CA . VAL A 1 317 ? 9.862 -15.221 -13.658 1.00 96.56 317 VAL A CA 1
ATOM 2520 C C . VAL A 1 317 ? 9.069 -15.353 -14.950 1.00 96.56 317 VAL A C 1
ATOM 2522 O O . VAL A 1 317 ? 8.019 -14.721 -15.104 1.00 96.56 317 VAL A O 1
ATOM 2525 N N . ALA A 1 318 ? 9.578 -16.181 -15.865 1.00 92.25 318 ALA A N 1
ATOM 2526 C CA . ALA A 1 318 ? 8.968 -16.422 -17.164 1.00 92.25 318 ALA A CA 1
ATOM 2527 C C . ALA A 1 318 ? 7.497 -16.822 -17.016 1.00 92.25 318 ALA A C 1
ATOM 2529 O O . ALA A 1 318 ? 7.132 -17.665 -16.189 1.00 92.25 318 ALA A O 1
ATOM 2530 N N . ARG A 1 319 ? 6.638 -16.224 -17.841 1.00 84.56 319 ARG A N 1
ATOM 2531 C CA . ARG A 1 319 ? 5.228 -16.613 -17.887 1.00 84.56 319 ARG A CA 1
ATOM 2532 C C . ARG A 1 319 ? 5.134 -18.037 -18.409 1.00 84.56 319 ARG A C 1
ATOM 2534 O O . ARG A 1 319 ? 5.628 -18.328 -19.494 1.00 84.56 319 ARG A O 1
ATOM 2541 N N . LEU A 1 320 ? 4.462 -18.901 -17.655 1.00 75.81 320 LEU A N 1
ATOM 2542 C CA . LEU A 1 320 ? 4.028 -20.187 -18.184 1.00 75.81 320 LEU A CA 1
ATOM 2543 C C . LEU A 1 320 ? 3.111 -19.893 -19.375 1.00 75.81 320 LEU A C 1
ATOM 2545 O O . LEU A 1 320 ? 2.053 -19.280 -19.214 1.00 75.81 320 LEU A O 1
ATOM 2549 N N . VAL A 1 321 ? 3.581 -20.231 -20.573 1.00 61.41 321 VAL A N 1
ATOM 2550 C CA . VAL A 1 321 ? 2.792 -20.150 -21.798 1.00 61.41 321 VAL A CA 1
ATOM 2551 C C . VAL A 1 321 ? 1.843 -21.342 -21.748 1.00 61.41 321 VAL A C 1
ATOM 2553 O O . VAL A 1 321 ? 2.277 -22.471 -21.959 1.00 61.41 321 VAL A O 1
ATOM 2556 N N . ASN A 1 322 ? 0.585 -21.088 -21.391 1.00 44.78 322 ASN A N 1
ATOM 2557 C CA . ASN A 1 322 ? -0.516 -22.030 -21.587 1.00 44.78 322 ASN A CA 1
ATOM 2558 C C . ASN A 1 322 ? -1.298 -21.620 -22.829 1.00 44.78 322 ASN A C 1
ATOM 2560 O O . ASN A 1 322 ? -1.609 -20.409 -22.934 1.00 44.78 322 ASN A O 1
#

Foldseek 3Di:
DDDDDDDDDDDDDDDDDDDDDDDDDDDDDDDDDDDDDDDDDDDDDDDDDDDDDDDDDDDDDDDDDDDDDDDDDDDDDDFFDFFPDDPPDPDDDDDDDDDDDDDDDDDDDDDDDDDDDDDDDPPPDDDPPPPPPLPFQEEEEFACAPTDPLLVLSLCLVQQAQEEEEQALAQDDPNRRCRRPVNQCPPPSCVVSNHYYHYLNQQRHQAFDDAPQLVLQVQPPDRSLSRLLSSCVDPSNVVSLVVVSVVSSVQVVVVHYHYYYDNDGDDVVTSNLVSLLLVVLVVHWYWYDDRGNPDTDTRDHPQQWDQDPVRGITRHRDDDDD

pLDDT: mean 71.76, std 28.55, range [27.42, 98.81]

Secondary structure (DSSP, 8-state):
------------------------PPPP-------------------------------------------------PPPPPPPP-TT---PPP-----------------S-PPPPP---------STT-------EEEEEE-TT--HHHHHHHHHHTTEEEEEE--SS---SSSGGGSHHHHHT-HHHHHTT-EEEE-HHHH-S---S-GGGGG-TT--SHHHHHHHHHTTSHHHHHHHHHHHHHHHHHHTTT-EEEEEES-SSGGGSTHHHHHHHHHHTT-EEEEE-SSTT-EEEPPPPTT-EE-TTS-EE--PPP---